Protein AF-A0A3M2B7L8-F1 (afdb_monomer_lite)

Sequence (308 aa):
HGIMATSLREIRLVDGTGTPRTLTPADDDFRHAGVALGLLGVITHVTFACEPRFGVELRTDVVSFDDYVRDPVMQESRTEFHASVWDPNARRVVRFAGERTALPRRPRRRELRFGYRTAISTFLSRRLRLDWAVANWNFRRTVSGDAADILSPVRVRPQTVQFRIVANGLFQLAAELAVDAARAPEVLERLDGFFRRRRRYLRNPIGLRMTRGDGFSLSPAHERDTLWLDVFFYNREPFMSEFRELIDELDAREHWGKTLVSAPHALRARYPAWDAFREARARFDPEGVFGNALSDRYGLTRPRVATG

pLDDT: mean 79.07, std 18.65, range [34.41, 98.5]

Radius of gyration: 21.04 Å; chains: 1; bounding box: 64×40×52 Å

Secondary structure (DSSP, 8-state):
---GGGGEEEEEEE-TTS-EEEE-TTSTTHHHHTT-TTTT-EEEEEEE--PPP-EEEEEEEEEEHHHHHHS-TTTS-SSSEEEEEEETTTTEEEEEEEEEESSPPPPPTTT-SS-HHHHHHHHHHHHH---TTGGGTT--EEEEEEHHHHH------HHHHHHHHHTTS--EEEEEEEEEGGGHHHHHHHHHHHHHHTTS--SSPEEEEEE--B--TT-TTBTS-EEEEEEEEETT-TTHHHHHHHHHHTT-EE-TTS---S-HHHHHHH-TTHHHHHHHHHHH-TT-TT--HHHHHHTSSPPPP---

Foldseek 3Di:
DADQLVQWAWWWFQFQVRDIDIDGPVDPCSLLPSPPVCLLGHTPDIDGDDDPWWKKKKWKDKDALVVCLVPVCQPVVPADDWKWWADLQVRMIIIIGMHTDHAWDAWDPVLQPPPPLLVVLLVCCLVVVPDSCVSVVPDGDIHMHTPCCVVPVPPDDPVRVVCVCPVPPFNKFKWKWKFAPVCVSVLSVLVSVLCVVVNDDQSGTKMWGWHAADCRQLDQRHPGTIIIIIGIDTPPDVCLVVVQVSSLVRLIAIDPVGDDSHQLVSNCVSGPCLVVSLVSSCVRNVPRNRDDPVCCRNVSDPPPPPPD

Structure (mmCIF, N/CA/C/O backbone):
data_AF-A0A3M2B7L8-F1
#
_entry.id   AF-A0A3M2B7L8-F1
#
loop_
_atom_site.group_PDB
_atom_site.id
_atom_site.type_symbol
_atom_site.label_atom_id
_atom_site.label_alt_id
_atom_site.label_comp_id
_atom_site.label_asym_id
_atom_site.label_entity_id
_atom_site.label_seq_id
_atom_site.pdbx_PDB_ins_code
_atom_site.Cartn_x
_atom_site.Cartn_y
_atom_site.Cartn_z
_atom_site.occupancy
_atom_site.B_iso_or_equiv
_atom_site.auth_seq_id
_atom_site.auth_comp_id
_atom_site.auth_asym_id
_atom_site.auth_atom_id
_atom_site.pdbx_PDB_model_num
ATOM 1 N N . HIS A 1 1 ? 9.292 -7.077 3.899 1.00 87.50 1 HIS A N 1
ATOM 2 C CA . HIS A 1 1 ? 8.609 -6.495 5.083 1.00 87.50 1 HIS A CA 1
ATOM 3 C C . HIS A 1 1 ? 7.131 -6.284 4.789 1.00 87.50 1 HIS A C 1
ATOM 5 O O . HIS A 1 1 ? 6.795 -6.221 3.614 1.00 87.50 1 HIS A O 1
ATOM 11 N N . GLY A 1 2 ? 6.266 -6.206 5.804 1.00 92.00 2 GLY A N 1
ATOM 12 C CA . GLY A 1 2 ? 4.858 -5.819 5.630 1.00 92.00 2 GLY A CA 1
ATOM 13 C C . GLY A 1 2 ? 4.675 -4.302 5.495 1.00 92.00 2 GLY A C 1
ATOM 14 O O . GLY A 1 2 ? 5.651 -3.546 5.521 1.00 92.00 2 GLY A O 1
ATOM 15 N N . ILE A 1 3 ? 3.427 -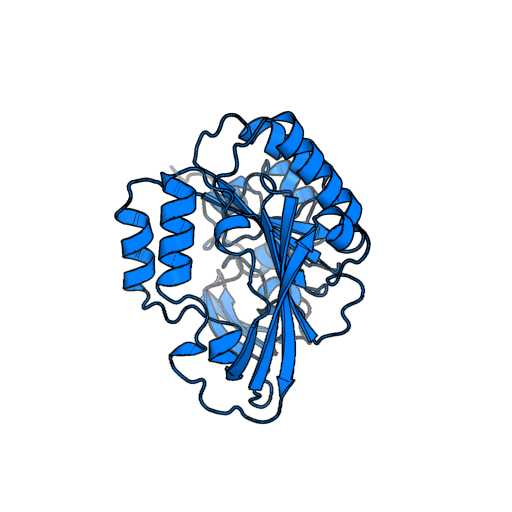3.855 5.349 1.00 94.50 3 ILE A N 1
ATOM 16 C CA . ILE A 1 3 ? 3.067 -2.428 5.410 1.00 94.50 3 ILE A CA 1
ATOM 17 C C . ILE A 1 3 ? 3.249 -1.869 6.831 1.00 94.50 3 ILE A C 1
ATOM 19 O O . ILE A 1 3 ? 3.321 -2.619 7.797 1.00 94.50 3 ILE A O 1
ATOM 23 N N . MET A 1 4 ? 3.252 -0.544 7.009 1.00 92.94 4 MET A N 1
ATOM 24 C CA . MET A 1 4 ? 3.426 0.070 8.340 1.00 92.94 4 MET A CA 1
ATOM 25 C C . MET A 1 4 ? 2.424 -0.451 9.390 1.00 92.94 4 MET A C 1
ATOM 27 O O . MET A 1 4 ? 2.792 -0.636 10.550 1.00 92.94 4 MET A O 1
ATOM 31 N N . ALA A 1 5 ? 1.185 -0.746 8.980 1.00 95.94 5 ALA A N 1
ATOM 32 C CA . ALA A 1 5 ? 0.162 -1.291 9.868 1.00 95.94 5 ALA A CA 1
ATOM 33 C C . ALA A 1 5 ? 0.560 -2.645 10.486 1.00 95.94 5 ALA A C 1
ATOM 35 O O . ALA A 1 5 ? 0.138 -2.939 11.598 1.00 95.94 5 ALA A O 1
ATOM 36 N N . THR A 1 6 ? 1.428 -3.445 9.847 1.00 96.69 6 THR A N 1
ATOM 37 C CA . THR A 1 6 ? 1.879 -4.733 10.416 1.00 96.69 6 THR A CA 1
ATOM 38 C C . THR A 1 6 ? 2.730 -4.575 11.672 1.00 96.69 6 THR A C 1
ATOM 40 O O . THR A 1 6 ? 2.918 -5.538 12.409 1.00 96.69 6 THR A O 1
ATOM 43 N N . SER A 1 7 ? 3.236 -3.368 11.936 1.00 96.25 7 SER A N 1
ATOM 44 C CA . SER A 1 7 ? 3.958 -3.055 13.169 1.00 96.25 7 SER A CA 1
ATOM 45 C C . SER A 1 7 ? 3.039 -2.558 14.289 1.00 96.25 7 SER A C 1
ATOM 47 O O . SER A 1 7 ? 3.536 -2.305 15.384 1.00 96.25 7 SER A O 1
ATOM 49 N N . LEU A 1 8 ? 1.730 -2.396 14.058 1.00 97.31 8 LEU A N 1
ATOM 50 C CA . LEU A 1 8 ? 0.788 -1.982 15.099 1.00 97.31 8 LEU A CA 1
ATOM 51 C C . LEU A 1 8 ? 0.702 -3.037 16.209 1.00 97.31 8 LEU A C 1
ATOM 53 O O . LEU A 1 8 ? 0.596 -4.235 15.956 1.00 97.31 8 LEU A O 1
ATOM 57 N N . ARG A 1 9 ? 0.730 -2.566 17.454 1.00 97.88 9 ARG A N 1
ATOM 58 C CA . ARG A 1 9 ? 0.555 -3.370 18.673 1.00 97.88 9 ARG A CA 1
ATOM 59 C C . ARG A 1 9 ? -0.684 -2.978 19.457 1.00 97.88 9 ARG A C 1
ATOM 61 O O . ARG A 1 9 ? -1.240 -3.810 20.157 1.00 97.88 9 ARG A O 1
ATOM 68 N N . GLU A 1 10 ? -1.106 -1.730 19.323 1.00 98.44 10 GLU A N 1
ATOM 69 C CA . GLU A 1 10 ? -2.321 -1.213 19.934 1.00 98.44 10 GLU A CA 1
ATOM 70 C C . GLU A 1 10 ? -2.816 -0.022 19.113 1.00 98.44 10 GLU A C 1
ATOM 72 O O . GLU A 1 10 ? -2.013 0.776 18.616 1.00 98.44 10 GLU A O 1
ATOM 77 N N . ILE A 1 11 ? -4.132 0.109 18.991 1.00 98.44 11 ILE A N 1
ATOM 78 C CA . ILE A 1 11 ? -4.798 1.280 18.427 1.00 98.44 11 ILE A CA 1
ATOM 79 C C . ILE A 1 11 ? -5.921 1.712 19.369 1.00 98.44 11 ILE A C 1
ATOM 81 O O . ILE A 1 11 ? -6.768 0.906 19.754 1.00 98.44 11 ILE A O 1
A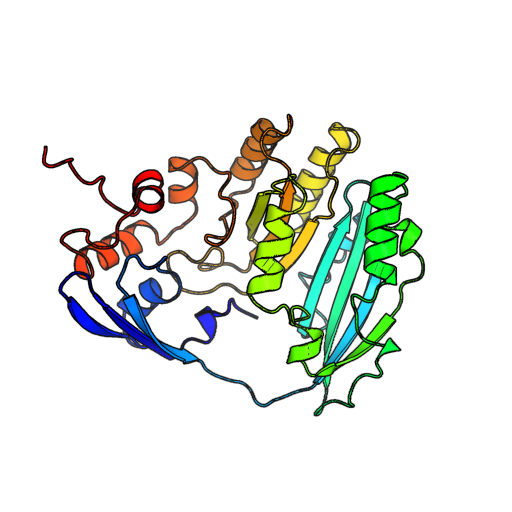TOM 85 N N . ARG A 1 12 ? -5.916 2.991 19.754 1.00 98.50 12 ARG A N 1
ATOM 86 C CA . ARG A 1 12 ? -6.993 3.611 20.531 1.00 98.50 12 ARG A CA 1
ATOM 87 C C . ARG A 1 12 ? -7.733 4.604 19.664 1.00 98.50 12 ARG A C 1
ATOM 89 O O . ARG A 1 12 ? -7.109 5.468 19.043 1.00 98.50 12 ARG A O 1
ATOM 96 N N . LEU A 1 13 ? -9.052 4.516 19.657 1.00 98.38 13 LEU A N 1
ATOM 97 C CA . LEU A 1 13 ? -9.916 5.389 18.874 1.00 98.38 13 LEU A CA 1
ATOM 98 C C . LEU A 1 13 ? -11.151 5.803 19.670 1.00 98.38 13 LEU A C 1
ATOM 100 O O . LEU A 1 13 ? -11.493 5.166 20.659 1.00 98.38 13 LEU A O 1
ATOM 104 N N . VAL A 1 14 ? -11.808 6.874 19.241 1.00 98.50 14 VAL A N 1
ATOM 105 C CA . VAL A 1 14 ? -13.164 7.227 19.676 1.00 98.50 14 VAL A CA 1
ATOM 106 C C . VAL A 1 14 ? -14.112 6.844 18.548 1.00 98.50 14 VAL A C 1
ATOM 108 O O . VAL A 1 14 ? -13.943 7.332 17.428 1.00 98.50 14 VAL A O 1
ATOM 111 N N . ASP A 1 15 ? -15.041 5.931 18.830 1.00 98.12 15 ASP A N 1
ATOM 112 C CA . ASP A 1 15 ? -15.980 5.391 17.844 1.00 98.12 15 ASP A CA 1
ATOM 113 C C . ASP A 1 15 ? -17.139 6.365 17.538 1.00 98.12 15 ASP A C 1
ATOM 115 O O . ASP A 1 15 ? -17.186 7.486 18.052 1.00 98.12 15 ASP A O 1
ATOM 119 N N . GLY A 1 16 ? -18.063 5.974 16.654 1.00 96.81 16 GLY A N 1
ATOM 120 C CA . GLY A 1 16 ? -19.154 6.839 16.181 1.00 96.81 16 GLY A CA 1
ATOM 121 C C . GLY A 1 16 ? -20.177 7.174 17.262 1.00 96.81 16 GLY A C 1
ATOM 122 O O . GLY A 1 16 ? -20.942 8.117 17.107 1.00 96.81 16 GLY A O 1
ATOM 123 N N . THR A 1 17 ? -20.155 6.446 18.380 1.00 97.12 17 THR A N 1
ATOM 124 C CA . THR A 1 17 ? -20.994 6.713 19.555 1.00 97.12 17 THR A CA 1
ATOM 125 C C . THR A 1 17 ? -20.320 7.659 20.553 1.00 97.12 17 THR A C 1
ATOM 127 O O . THR A 1 17 ? -20.892 7.977 21.592 1.00 97.12 17 THR A O 1
ATOM 130 N N . GLY A 1 18 ? -19.088 8.101 20.268 1.00 97.25 18 GLY A N 1
ATOM 131 C CA . GLY A 1 18 ? -18.255 8.849 21.208 1.00 97.25 18 GLY A CA 1
ATOM 132 C C . GLY A 1 18 ? -17.556 7.967 22.248 1.00 97.25 18 GLY A C 1
ATOM 133 O O . GLY A 1 18 ? -16.956 8.495 23.185 1.00 97.25 18 GLY A O 1
ATOM 134 N N . THR A 1 19 ? -17.594 6.638 22.097 1.00 98.00 19 THR A N 1
ATOM 135 C CA . THR A 1 19 ? -17.022 5.700 23.069 1.00 98.00 19 THR A CA 1
ATOM 136 C C . THR A 1 19 ? -15.543 5.440 22.763 1.00 98.00 19 THR A C 1
ATOM 138 O O . THR A 1 19 ? -15.204 5.057 21.639 1.00 98.00 19 THR A O 1
ATOM 141 N N . PRO A 1 20 ? -14.629 5.599 23.740 1.00 98.19 20 PRO A N 1
ATOM 142 C CA . PRO A 1 20 ? -13.243 5.178 23.585 1.00 98.19 20 PRO A CA 1
ATOM 143 C C . PRO A 1 20 ? -13.131 3.656 23.424 1.00 98.19 20 PRO A C 1
ATOM 145 O O . PRO A 1 20 ? -13.683 2.890 24.213 1.00 98.19 20 PRO A O 1
ATOM 148 N N . ARG A 1 21 ? -12.368 3.212 22.427 1.00 98.06 21 ARG A N 1
ATOM 149 C CA . ARG A 1 21 ? -12.042 1.808 22.156 1.00 98.06 21 ARG A CA 1
ATOM 150 C C . ARG A 1 21 ? -10.534 1.631 22.158 1.00 98.06 21 ARG A C 1
ATOM 152 O O . ARG A 1 21 ? -9.818 2.458 21.595 1.00 98.06 21 ARG A O 1
ATOM 159 N N . THR A 1 22 ? -10.074 0.526 22.726 1.00 98.44 22 THR A N 1
ATOM 160 C CA . THR A 1 22 ? -8.686 0.066 22.638 1.00 98.44 22 THR A CA 1
ATOM 161 C C . THR A 1 22 ? -8.708 -1.300 21.982 1.00 98.44 22 THR A C 1
ATOM 163 O O . THR A 1 22 ? -9.438 -2.171 22.442 1.00 98.44 22 THR A O 1
ATOM 166 N N . LEU A 1 23 ? -7.938 -1.468 20.910 1.00 98.44 23 LEU A N 1
ATOM 167 C CA . LEU A 1 23 ? -7.815 -2.729 20.188 1.00 98.44 23 LEU A CA 1
ATOM 168 C C . LEU A 1 23 ? -6.348 -3.145 20.128 1.00 98.44 23 LEU A C 1
ATOM 170 O O . LEU A 1 23 ? -5.458 -2.326 19.874 1.00 98.44 23 LEU A O 1
ATOM 174 N N . THR A 1 24 ? -6.120 -4.436 20.295 1.00 98.31 24 THR A N 1
ATOM 175 C CA . THR A 1 24 ? -4.831 -5.125 20.262 1.00 98.31 24 THR A CA 1
ATOM 176 C C . THR A 1 24 ? -4.917 -6.325 19.313 1.00 98.31 24 THR A C 1
ATOM 178 O O . THR A 1 24 ? -6.019 -6.763 19.002 1.00 98.31 24 THR A O 1
ATOM 181 N N . PRO A 1 25 ? -3.799 -6.927 18.870 1.00 97.25 25 PRO A N 1
ATOM 182 C CA . PRO A 1 25 ? -3.831 -8.121 18.021 1.00 97.25 25 PRO A CA 1
ATOM 183 C C . PRO A 1 25 ? -4.623 -9.324 18.566 1.00 97.25 25 PRO A C 1
ATOM 185 O O . PRO A 1 25 ? -4.857 -10.257 17.807 1.00 97.25 25 PRO A O 1
ATOM 188 N N . ALA A 1 26 ? -4.992 -9.332 19.853 1.00 96.88 26 ALA A N 1
ATOM 189 C CA . ALA A 1 26 ? -5.841 -10.363 20.449 1.00 96.88 26 ALA A CA 1
ATOM 190 C C . ALA A 1 26 ? -7.345 -10.143 20.194 1.00 96.88 26 ALA A C 1
ATOM 192 O O . ALA A 1 26 ? -8.129 -11.064 20.402 1.00 96.88 26 ALA A O 1
ATOM 193 N N . ASP A 1 27 ? -7.745 -8.946 19.760 1.00 97.25 27 ASP A N 1
ATOM 194 C CA . ASP A 1 27 ? -9.136 -8.583 19.502 1.00 97.25 27 ASP A CA 1
ATOM 195 C C . ASP A 1 27 ? -9.505 -8.851 18.036 1.00 97.25 27 ASP A C 1
ATOM 197 O O . ASP A 1 27 ? -8.818 -8.386 17.121 1.00 97.25 27 ASP A O 1
ATOM 201 N N . ASP A 1 28 ? -10.640 -9.511 17.791 1.00 94.44 28 ASP A N 1
ATOM 202 C CA . ASP A 1 28 ? -11.119 -9.815 16.431 1.00 94.44 28 ASP A CA 1
ATOM 203 C C . ASP A 1 28 ? -11.265 -8.555 15.561 1.00 94.44 28 ASP A C 1
ATOM 205 O O . ASP A 1 28 ? -10.980 -8.569 14.360 1.00 94.44 28 ASP A O 1
ATOM 209 N N . ASP A 1 29 ? -11.663 -7.436 16.173 1.00 96.88 29 ASP A N 1
ATOM 210 C CA . ASP A 1 29 ? -11.866 -6.162 15.484 1.00 96.88 29 ASP A CA 1
ATOM 211 C C . ASP A 1 29 ? -10.558 -5.426 15.134 1.00 96.88 29 ASP A C 1
ATOM 213 O O . ASP A 1 29 ? -10.557 -4.512 14.301 1.00 96.88 29 ASP A O 1
ATOM 217 N N . PHE A 1 30 ? -9.412 -5.833 15.689 1.00 98.00 30 PHE A N 1
ATOM 218 C CA . PHE A 1 30 ? -8.121 -5.182 15.433 1.00 98.00 30 PHE A CA 1
ATOM 219 C C . PHE A 1 30 ? -7.721 -5.212 13.956 1.00 98.00 30 PHE A C 1
ATOM 221 O O . PHE A 1 30 ? -7.207 -4.227 13.412 1.00 98.00 30 PHE A O 1
ATOM 228 N N . ARG A 1 31 ? -8.026 -6.317 13.268 1.00 97.50 31 ARG A N 1
ATOM 229 C CA . ARG A 1 31 ? -7.756 -6.479 11.832 1.00 97.50 31 ARG A CA 1
ATOM 230 C C . ARG A 1 31 ? -8.532 -5.486 10.958 1.00 97.50 31 ARG A C 1
ATOM 232 O O . ARG A 1 31 ? -8.131 -5.210 9.829 1.00 97.50 31 ARG A O 1
ATOM 239 N N . HIS A 1 32 ? -9.625 -4.919 11.464 1.00 98.00 32 HIS A N 1
ATOM 240 C CA . HIS A 1 32 ? -10.396 -3.896 10.760 1.00 98.00 32 HIS A CA 1
ATOM 241 C C . HIS A 1 32 ? -9.811 -2.493 10.984 1.00 98.00 32 HIS A C 1
ATOM 243 O O . HIS A 1 32 ? -9.947 -1.624 10.126 1.00 98.00 32 HIS A O 1
ATOM 249 N N . ALA A 1 33 ? -9.108 -2.274 12.097 1.00 96.94 33 ALA A N 1
ATOM 250 C CA . ALA A 1 33 ? -8.643 -0.955 12.513 1.00 96.94 33 ALA A CA 1
ATOM 251 C C . ALA A 1 33 ? -7.331 -0.501 11.851 1.00 96.94 33 ALA A C 1
ATOM 253 O O . ALA A 1 33 ? -7.153 0.692 11.604 1.00 96.94 33 ALA A O 1
ATOM 254 N N . GLY A 1 34 ? -6.422 -1.426 11.518 1.00 94.88 34 GLY A N 1
ATOM 255 C CA . GLY A 1 34 ? -5.107 -1.064 10.964 1.00 94.88 34 GLY A CA 1
ATOM 256 C C . GLY A 1 34 ? -5.150 -0.400 9.582 1.00 94.88 34 GLY A C 1
ATOM 257 O O . GLY A 1 34 ? -4.276 0.406 9.264 1.00 94.88 34 GLY A O 1
ATOM 258 N N . VAL A 1 35 ? -6.186 -0.679 8.782 1.00 96.69 35 VAL A N 1
ATOM 259 C CA . VAL A 1 35 ? -6.472 0.010 7.512 1.00 96.69 35 VAL A CA 1
ATOM 260 C C . VAL A 1 35 ? -7.967 0.332 7.455 1.00 96.69 35 VAL A C 1
ATOM 262 O O . VAL A 1 35 ? -8.739 -0.343 6.786 1.00 96.69 35 VAL A O 1
ATOM 265 N N . ALA A 1 36 ? -8.381 1.354 8.206 1.00 96.06 36 ALA A N 1
ATOM 266 C CA . ALA A 1 36 ? -9.797 1.687 8.402 1.00 96.06 36 ALA A CA 1
ATOM 267 C C . ALA A 1 36 ? -10.297 2.914 7.626 1.00 96.06 36 ALA A C 1
ATOM 269 O O . ALA A 1 36 ? -11.494 3.192 7.621 1.00 96.06 36 ALA A O 1
ATOM 270 N N . LEU A 1 37 ? -9.395 3.701 7.028 1.00 95.19 37 LEU A N 1
ATOM 271 C CA . LEU A 1 37 ? -9.724 4.965 6.340 1.00 95.19 37 LEU A CA 1
ATOM 272 C C . LEU A 1 37 ? -10.442 5.999 7.229 1.00 95.19 37 LEU A C 1
ATOM 274 O O . LEU A 1 37 ? -11.128 6.883 6.725 1.00 95.19 37 LEU A O 1
ATOM 278 N N . GLY A 1 38 ? -10.296 5.877 8.553 1.00 95.25 38 GLY A N 1
ATOM 279 C CA . GLY A 1 38 ? -11.003 6.701 9.538 1.00 95.25 38 GLY A CA 1
ATOM 280 C C . GLY A 1 38 ? -12.468 6.312 9.766 1.00 95.25 38 GLY A C 1
ATOM 281 O O . GLY A 1 38 ? -13.148 6.975 10.537 1.00 95.25 38 GLY A O 1
ATOM 282 N N . LEU A 1 39 ? -12.963 5.237 9.142 1.00 97.00 39 LEU A N 1
ATOM 283 C CA . LEU A 1 39 ? -14.385 4.871 9.181 1.00 97.00 39 LEU A CA 1
ATOM 284 C C . LEU A 1 39 ? -14.829 4.175 10.475 1.00 97.00 39 LEU A C 1
ATOM 286 O O . LEU A 1 39 ? -16.028 4.016 10.683 1.00 97.00 39 LEU A O 1
ATOM 290 N N . LEU A 1 40 ? -13.891 3.742 11.322 1.00 97.50 40 LEU A N 1
ATOM 291 C CA . LEU A 1 40 ? -14.202 3.156 12.633 1.00 97.50 40 LEU A CA 1
ATOM 292 C C . LEU A 1 40 ? -14.177 4.185 13.768 1.00 97.50 40 LEU A C 1
ATOM 294 O O . LEU A 1 40 ? -14.609 3.876 14.873 1.00 97.50 40 LEU A O 1
ATOM 298 N N . GLY A 1 41 ? -13.627 5.378 13.531 1.00 97.12 41 GLY A N 1
ATOM 299 C CA . GLY A 1 41 ? -13.396 6.345 14.593 1.00 97.12 41 GLY A CA 1
ATOM 300 C C . GLY A 1 41 ? -12.199 7.254 14.383 1.00 97.12 41 GLY A C 1
ATOM 301 O O . GLY A 1 41 ? -11.380 7.072 13.477 1.00 97.12 41 GLY A O 1
ATOM 302 N N . VAL A 1 42 ? -12.070 8.215 15.294 1.00 97.88 42 VAL A N 1
ATOM 303 C CA . VAL A 1 42 ? -10.902 9.093 15.382 1.00 97.88 42 VAL A CA 1
ATOM 304 C C . VAL A 1 42 ? -9.827 8.397 16.204 1.00 97.88 42 VAL A C 1
ATOM 306 O O . VAL A 1 42 ? -10.002 8.176 17.400 1.00 97.88 42 VAL A O 1
ATOM 309 N N . ILE A 1 43 ? -8.701 8.066 15.572 1.00 98.06 43 ILE A N 1
ATOM 310 C CA . ILE A 1 43 ? -7.538 7.493 16.257 1.00 98.06 43 ILE A CA 1
ATOM 311 C C . ILE A 1 43 ? -6.938 8.554 17.182 1.00 98.06 43 ILE A C 1
ATOM 313 O O . ILE A 1 43 ? -6.566 9.636 16.732 1.00 98.06 43 ILE A O 1
ATOM 317 N N . THR A 1 44 ? -6.814 8.231 18.467 1.00 98.12 44 THR A N 1
ATOM 318 C CA . THR A 1 44 ? -6.205 9.112 19.475 1.00 98.12 44 THR A CA 1
ATOM 319 C C . THR A 1 44 ? -4.791 8.677 19.830 1.00 98.12 44 THR A C 1
ATOM 321 O O . THR A 1 44 ? -3.940 9.522 20.088 1.00 98.12 44 THR A O 1
ATOM 324 N N . HIS A 1 45 ? -4.527 7.367 19.826 1.00 98.19 45 HIS A N 1
ATOM 325 C CA . HIS A 1 45 ? -3.220 6.799 20.144 1.00 98.19 45 HIS A CA 1
ATOM 326 C C . HIS A 1 45 ? -2.948 5.571 19.278 1.00 98.19 45 HIS A C 1
ATOM 328 O O . HIS A 1 45 ? -3.853 4.802 18.954 1.00 98.19 45 HIS A O 1
ATOM 334 N N . VAL A 1 46 ? -1.679 5.366 18.943 1.00 97.62 46 VAL A N 1
ATOM 335 C CA . VAL A 1 46 ? -1.188 4.176 18.245 1.00 97.62 46 VAL A CA 1
ATOM 336 C C . VAL A 1 46 ? 0.148 3.773 18.840 1.00 97.62 46 VAL A C 1
ATOM 338 O O . VAL A 1 46 ? 1.029 4.613 19.027 1.00 97.62 46 VAL A O 1
ATOM 341 N N . THR A 1 47 ? 0.299 2.480 19.093 1.00 98.25 47 THR A N 1
ATOM 342 C CA . THR A 1 47 ? 1.546 1.887 19.573 1.00 98.25 47 THR A CA 1
ATOM 343 C C . THR A 1 47 ? 2.120 1.019 18.468 1.00 98.25 47 THR A C 1
ATOM 345 O O . THR A 1 47 ? 1.468 0.083 18.004 1.00 98.25 47 THR A O 1
ATOM 348 N N . PHE A 1 48 ? 3.353 1.309 18.058 1.00 97.25 48 PHE A N 1
ATOM 349 C CA . PHE A 1 48 ? 4.088 0.516 17.078 1.00 97.25 48 PHE A CA 1
ATOM 350 C C . PHE A 1 48 ? 5.187 -0.298 17.760 1.00 97.25 48 PHE A C 1
ATOM 352 O O . PHE A 1 48 ? 5.850 0.181 18.678 1.00 97.25 48 PHE A O 1
ATOM 359 N N . ALA A 1 49 ? 5.424 -1.513 17.272 1.00 96.44 49 ALA A N 1
ATOM 360 C CA . ALA A 1 49 ? 6.683 -2.197 17.508 1.00 96.44 49 ALA A CA 1
ATOM 361 C C . ALA A 1 49 ? 7.796 -1.479 16.743 1.00 96.44 49 ALA A C 1
ATOM 363 O O . ALA A 1 49 ? 7.721 -1.307 15.525 1.00 96.44 49 ALA A O 1
ATOM 364 N N . CYS A 1 50 ? 8.835 -1.105 17.478 1.00 92.50 50 CYS A N 1
ATOM 365 C CA . CYS A 1 50 ? 10.044 -0.506 16.939 1.00 92.50 50 CYS A CA 1
ATOM 366 C C . CYS A 1 50 ? 11.182 -1.523 16.993 1.00 92.50 50 CYS A C 1
ATOM 368 O O . CYS A 1 50 ? 11.325 -2.262 17.966 1.00 92.50 50 CYS A O 1
ATOM 370 N N . GLU A 1 51 ? 12.013 -1.531 15.960 1.00 89.62 51 GLU A N 1
ATOM 371 C CA . GLU A 1 51 ? 13.253 -2.301 15.955 1.00 89.62 51 GLU A CA 1
ATOM 372 C C . GLU A 1 51 ? 14.407 -1.483 16.561 1.00 89.62 51 GLU A C 1
ATOM 374 O O . GLU A 1 51 ? 14.361 -0.244 16.545 1.00 89.62 51 GLU A O 1
ATOM 379 N N . PRO A 1 52 ? 15.473 -2.140 17.060 1.00 90.38 52 PRO A N 1
ATOM 380 C CA . PRO A 1 52 ? 16.719 -1.456 17.378 1.00 90.38 52 PRO A CA 1
ATOM 381 C C . PRO A 1 52 ? 17.222 -0.658 16.175 1.00 90.38 52 PRO A C 1
ATOM 383 O O . PRO A 1 52 ? 17.121 -1.104 15.035 1.00 90.38 52 PRO A O 1
ATOM 386 N N . ARG A 1 53 ? 17.795 0.520 16.418 1.00 87.56 53 ARG A N 1
ATOM 387 C CA . ARG A 1 53 ? 18.338 1.370 15.351 1.00 87.56 53 ARG A CA 1
ATOM 388 C C . ARG A 1 53 ? 19.477 0.657 14.608 1.00 87.56 53 ARG A C 1
ATOM 390 O O . ARG A 1 53 ? 20.381 0.120 15.242 1.00 87.56 53 ARG A O 1
ATOM 397 N N . PHE A 1 54 ? 19.478 0.732 13.278 1.00 87.25 54 PHE A N 1
ATOM 398 C CA . PHE A 1 54 ? 20.498 0.130 12.411 1.00 87.25 54 PHE A CA 1
ATOM 399 C C . PHE A 1 54 ? 20.905 1.063 11.259 1.00 87.25 54 PHE A C 1
ATOM 401 O O . PHE A 1 54 ? 20.236 2.062 10.975 1.00 87.25 54 PHE A O 1
ATOM 408 N N . GLY A 1 55 ? 22.029 0.755 10.609 1.00 86.50 55 GLY A N 1
ATOM 409 C CA . GLY A 1 55 ? 22.435 1.391 9.357 1.00 86.50 55 GLY A CA 1
ATOM 410 C C . GLY A 1 55 ? 22.042 0.558 8.146 1.00 86.50 55 GLY A C 1
ATOM 411 O O . GLY A 1 55 ? 21.865 -0.652 8.250 1.00 86.50 55 GLY A O 1
ATOM 412 N N . VAL A 1 56 ? 21.956 1.189 6.981 1.00 85.56 56 VAL A N 1
ATOM 413 C CA . VAL A 1 56 ? 21.721 0.503 5.705 1.00 85.56 56 VAL A CA 1
ATOM 414 C C . VAL A 1 56 ? 22.863 0.818 4.751 1.00 85.56 56 VAL A C 1
ATOM 416 O O . VAL A 1 56 ? 23.237 1.979 4.598 1.00 85.56 56 VAL A O 1
ATOM 419 N N . GLU A 1 57 ? 23.404 -0.202 4.090 1.00 83.56 57 GLU A N 1
ATOM 420 C CA . GLU A 1 57 ? 24.208 -0.033 2.879 1.00 83.56 57 GLU A CA 1
ATOM 421 C C . GLU A 1 57 ? 23.314 -0.273 1.664 1.00 83.56 57 GLU A C 1
ATOM 423 O O . GLU A 1 57 ? 22.848 -1.384 1.447 1.00 83.56 57 GLU A O 1
ATOM 428 N N . LEU A 1 58 ? 23.081 0.768 0.866 1.00 81.38 58 LEU A N 1
ATOM 429 C CA . LEU A 1 58 ? 22.233 0.751 -0.319 1.00 81.38 58 LEU A CA 1
ATOM 430 C C . LEU A 1 58 ? 23.073 0.780 -1.597 1.00 81.38 58 LEU A C 1
ATOM 432 O O . LEU A 1 58 ? 23.739 1.772 -1.922 1.00 81.38 58 LEU A O 1
ATOM 436 N N . ARG A 1 59 ? 22.973 -0.292 -2.372 1.00 79.12 59 ARG A N 1
ATOM 437 C CA . ARG A 1 59 ? 23.568 -0.453 -3.696 1.00 79.12 59 ARG A CA 1
ATOM 438 C C . ARG A 1 59 ? 22.532 -0.131 -4.765 1.00 79.12 59 ARG A C 1
ATOM 440 O O . ARG A 1 59 ? 21.357 -0.457 -4.640 1.00 79.12 59 ARG A O 1
ATOM 447 N N . THR A 1 60 ? 22.961 0.562 -5.811 1.00 76.50 60 THR A N 1
ATOM 448 C CA . THR A 1 60 ? 22.144 0.807 -7.003 1.00 76.50 60 THR A CA 1
ATOM 449 C C . THR A 1 60 ? 22.903 0.458 -8.246 1.00 76.50 60 THR A C 1
ATOM 451 O O . THR A 1 60 ? 24.097 0.740 -8.328 1.00 76.50 60 THR A O 1
ATOM 454 N N . ASP A 1 61 ? 22.176 -0.117 -9.189 1.00 72.75 61 ASP A N 1
ATOM 455 C CA . ASP A 1 61 ? 22.592 -0.382 -10.550 1.00 72.75 61 ASP A CA 1
ATOM 456 C C . ASP A 1 61 ? 21.405 -0.207 -11.512 1.00 72.75 61 ASP A C 1
ATOM 458 O O . ASP A 1 61 ? 20.289 0.142 -11.110 1.00 72.75 61 ASP A O 1
ATOM 462 N N . VAL A 1 62 ? 21.676 -0.387 -12.802 1.00 79.25 62 VAL A N 1
ATOM 463 C CA . VAL A 1 62 ? 20.687 -0.308 -13.876 1.00 79.25 62 VAL A CA 1
ATOM 464 C C . VAL A 1 62 ? 20.769 -1.594 -14.685 1.00 79.25 62 VAL A C 1
ATOM 466 O O . VAL A 1 62 ? 21.862 -1.999 -15.080 1.00 79.25 62 VAL A O 1
ATOM 469 N N . VAL A 1 63 ? 19.620 -2.211 -14.945 1.00 82.56 63 VAL A N 1
ATOM 470 C CA . VAL A 1 63 ? 19.491 -3.434 -15.749 1.00 82.56 63 VAL A CA 1
ATOM 471 C C . VAL A 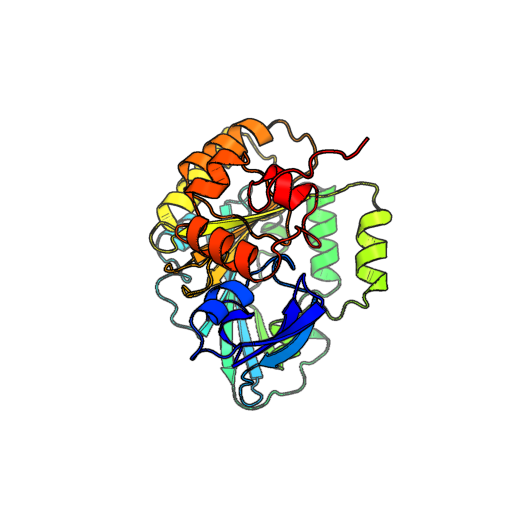1 63 ? 18.497 -3.234 -16.892 1.00 82.56 63 VAL A C 1
ATOM 473 O O . VAL A 1 63 ? 17.760 -2.239 -16.935 1.00 82.56 63 VAL A O 1
ATOM 476 N N . SER A 1 64 ? 18.491 -4.157 -17.855 1.00 86.75 64 SER A N 1
ATOM 477 C CA . SER A 1 64 ? 17.433 -4.196 -18.863 1.00 86.75 64 SER A CA 1
ATOM 478 C C . SER A 1 64 ? 16.108 -4.642 -18.235 1.00 86.75 64 SER A C 1
ATOM 480 O O . SER A 1 64 ? 16.096 -5.314 -17.206 1.00 86.75 64 SER A O 1
ATOM 482 N N . PHE A 1 65 ? 14.986 -4.250 -18.842 1.00 88.19 65 PHE A N 1
ATOM 483 C CA . PHE A 1 65 ? 13.673 -4.748 -18.429 1.00 88.19 65 PHE A CA 1
ATOM 484 C C . PHE A 1 65 ? 13.590 -6.280 -18.519 1.00 88.19 65 PHE A C 1
ATOM 486 O O . PHE A 1 65 ? 13.095 -6.909 -17.593 1.00 88.19 65 PHE A O 1
ATOM 493 N N . ASP A 1 66 ? 14.130 -6.876 -19.586 1.00 91.12 66 ASP A N 1
ATOM 494 C CA . ASP A 1 66 ? 14.060 -8.326 -19.796 1.00 91.12 66 ASP A CA 1
ATOM 495 C C . ASP A 1 66 ? 14.844 -9.089 -18.719 1.00 91.12 66 ASP A C 1
ATOM 497 O O . ASP A 1 66 ? 14.364 -10.093 -18.203 1.00 91.12 66 ASP A O 1
ATOM 501 N N . ASP A 1 67 ? 16.024 -8.592 -18.330 1.00 88.75 67 ASP A N 1
ATOM 502 C CA . ASP A 1 67 ? 16.800 -9.194 -17.238 1.00 88.75 67 ASP A CA 1
ATOM 503 C C . ASP A 1 67 ? 16.085 -9.026 -15.894 1.00 88.75 67 ASP A C 1
ATOM 505 O O . ASP A 1 67 ? 16.079 -9.945 -15.087 1.00 88.75 67 ASP A O 1
ATOM 509 N N . TYR A 1 68 ? 15.447 -7.873 -15.662 1.00 87.81 68 TYR A N 1
ATOM 510 C CA . TYR A 1 68 ? 14.699 -7.611 -14.431 1.00 87.81 68 TYR A CA 1
ATOM 511 C C . TYR A 1 68 ? 13.473 -8.518 -14.265 1.00 87.81 68 TYR A C 1
ATOM 513 O O . TYR A 1 68 ? 13.157 -8.915 -13.149 1.00 87.81 68 TYR A O 1
ATOM 521 N N . VAL A 1 69 ? 12.768 -8.824 -15.356 1.00 89.25 69 VAL A N 1
ATOM 522 C CA . VAL A 1 69 ? 11.598 -9.714 -15.331 1.00 89.25 69 VAL A CA 1
ATOM 523 C C . VAL A 1 69 ? 12.014 -11.181 -15.165 1.00 89.25 69 VAL A C 1
ATOM 525 O O . VAL A 1 69 ? 11.323 -11.920 -14.471 1.00 89.25 69 VAL A O 1
ATOM 528 N N . ARG A 1 70 ? 13.142 -11.598 -15.766 1.00 84.62 70 ARG A N 1
ATOM 529 C CA . ARG A 1 70 ? 13.669 -12.977 -15.671 1.00 84.62 70 ARG A CA 1
ATOM 530 C C . ARG A 1 70 ? 14.366 -13.292 -14.353 1.00 84.62 70 ARG A C 1
ATOM 532 O O . ARG A 1 70 ? 14.304 -14.427 -13.902 1.00 84.62 70 ARG A O 1
ATOM 539 N N . ASP A 1 71 ? 15.045 -12.309 -13.776 1.00 75.12 71 ASP A N 1
ATOM 540 C CA . ASP A 1 71 ? 15.654 -12.365 -12.448 1.00 75.12 71 ASP A CA 1
ATOM 541 C C . ASP A 1 71 ? 14.984 -11.278 -11.606 1.00 75.12 71 ASP A C 1
ATOM 543 O O . ASP A 1 71 ? 15.535 -10.174 -11.436 1.00 75.12 71 ASP A O 1
ATOM 547 N N . PRO A 1 72 ? 13.744 -11.531 -11.142 1.00 60.03 72 PRO A N 1
ATOM 548 C CA . PRO A 1 72 ? 13.083 -10.596 -10.275 1.00 60.03 72 PRO A CA 1
ATOM 549 C C . PRO A 1 72 ? 13.861 -10.608 -8.967 1.00 60.03 72 PRO A C 1
ATOM 551 O O . PRO A 1 72 ? 13.584 -11.374 -8.049 1.00 60.03 72 PRO A O 1
ATOM 554 N N . VAL A 1 73 ? 14.771 -9.643 -8.842 1.00 55.00 73 VAL A N 1
ATOM 555 C CA . VAL A 1 73 ? 15.382 -9.223 -7.572 1.00 55.00 73 VAL A CA 1
ATOM 556 C C . VAL A 1 73 ? 14.324 -9.081 -6.471 1.00 55.00 73 VAL A C 1
ATOM 558 O O . VAL A 1 73 ? 14.615 -9.232 -5.289 1.00 55.00 73 VAL A O 1
ATOM 561 N N . MET A 1 74 ? 13.086 -8.806 -6.883 1.00 55.97 74 MET A N 1
ATOM 562 C CA . MET A 1 74 ? 11.911 -8.690 -6.041 1.00 55.97 74 MET A CA 1
ATOM 563 C C . MET A 1 74 ? 11.318 -10.029 -5.552 1.00 55.97 74 MET A C 1
ATOM 565 O O . MET A 1 74 ? 10.762 -10.038 -4.462 1.00 55.97 74 MET A O 1
ATOM 569 N N . GLN A 1 75 ? 11.435 -11.144 -6.287 1.00 52.81 75 GLN A N 1
ATOM 570 C CA . GLN A 1 75 ? 10.884 -12.452 -5.882 1.00 52.81 75 GLN A CA 1
ATOM 571 C C . GLN A 1 75 ? 11.908 -13.349 -5.163 1.00 52.81 75 GLN A C 1
ATOM 573 O O . GLN A 1 75 ? 11.534 -14.075 -4.249 1.00 52.81 75 GLN A O 1
ATOM 578 N N . GLU A 1 76 ? 13.199 -13.265 -5.503 1.00 51.56 76 GLU A N 1
ATOM 579 C CA . GLU A 1 76 ? 14.259 -14.105 -4.909 1.00 51.56 76 GLU A CA 1
ATOM 580 C C . GLU A 1 76 ? 15.190 -13.323 -3.963 1.00 51.56 76 GLU A C 1
ATOM 582 O O . GLU A 1 76 ? 16.398 -13.559 -3.929 1.00 51.56 76 GLU A O 1
ATOM 587 N N . SER A 1 77 ? 14.659 -12.331 -3.237 1.00 55.16 77 SER A N 1
ATOM 588 C CA . SER A 1 77 ? 15.445 -11.261 -2.607 1.00 55.16 77 SER A CA 1
ATOM 589 C C . SER A 1 77 ? 16.646 -11.769 -1.787 1.00 55.16 77 SER A C 1
ATOM 591 O O . SER A 1 77 ? 16.530 -12.114 -0.611 1.00 55.16 77 SER A O 1
ATOM 593 N N . ARG A 1 78 ? 17.838 -11.732 -2.397 1.00 64.88 78 ARG A N 1
ATOM 594 C CA . ARG A 1 78 ? 19.134 -12.003 -1.747 1.00 64.88 78 ARG A CA 1
ATOM 595 C C . ARG A 1 78 ? 19.549 -10.913 -0.754 1.00 64.88 78 ARG A C 1
ATOM 597 O O . ARG A 1 78 ? 20.601 -11.050 -0.146 1.00 64.88 78 ARG A O 1
ATOM 604 N N . THR A 1 79 ? 18.765 -9.836 -0.650 1.00 78.50 79 THR A N 1
ATOM 605 C CA . THR A 1 79 ? 18.999 -8.710 0.266 1.00 78.50 79 THR A CA 1
ATOM 606 C C . THR A 1 79 ? 17.698 -8.268 0.931 1.00 78.50 79 THR A C 1
ATOM 608 O O . THR A 1 79 ? 16.620 -8.550 0.412 1.00 78.50 79 THR A O 1
ATOM 611 N N . GLU A 1 80 ? 17.768 -7.586 2.071 1.00 85.94 80 GLU A N 1
ATOM 612 C CA . GLU A 1 80 ? 16.576 -7.280 2.880 1.00 85.94 80 GLU A CA 1
ATOM 613 C C . GLU A 1 80 ? 15.696 -6.144 2.317 1.00 85.94 80 GLU A C 1
ATOM 615 O O . GLU A 1 80 ? 14.466 -6.254 2.283 1.00 85.94 80 GLU A O 1
ATOM 620 N N . PHE A 1 81 ? 16.307 -5.046 1.857 1.00 86.75 81 PHE A N 1
ATOM 621 C CA . PHE A 1 81 ? 15.586 -3.867 1.366 1.00 86.75 81 PHE A CA 1
ATOM 622 C C . PHE A 1 81 ? 15.658 -3.771 -0.152 1.00 86.75 81 PHE A C 1
ATOM 624 O O . PHE A 1 81 ? 16.748 -3.690 -0.711 1.00 86.75 81 PHE A O 1
ATOM 631 N N . HIS A 1 82 ? 14.504 -3.681 -0.816 1.00 85.38 82 HIS A N 1
ATOM 632 C CA . HIS A 1 82 ? 14.440 -3.533 -2.269 1.00 85.38 82 HIS A CA 1
ATOM 633 C C . HIS A 1 82 ? 13.451 -2.474 -2.716 1.00 85.38 82 HIS A C 1
ATOM 635 O O . HIS A 1 82 ? 12.327 -2.383 -2.224 1.00 85.38 82 HIS A O 1
ATOM 641 N N . ALA A 1 83 ? 13.863 -1.702 -3.711 1.00 85.69 83 ALA A N 1
ATOM 642 C CA . ALA A 1 83 ? 12.985 -0.865 -4.509 1.00 85.69 83 ALA A CA 1
ATOM 643 C C . ALA A 1 83 ? 13.500 -0.840 -5.947 1.00 85.69 83 ALA A C 1
ATOM 645 O O . ALA A 1 83 ? 14.672 -1.105 -6.225 1.00 85.69 83 ALA A O 1
ATOM 646 N N . SER A 1 84 ? 12.635 -0.533 -6.899 1.00 86.62 84 SER A N 1
ATOM 647 C CA . SER A 1 84 ? 13.041 -0.339 -8.284 1.00 86.62 84 SER A CA 1
ATOM 648 C C . SER A 1 84 ? 12.243 0.776 -8.928 1.00 86.62 84 SER A C 1
ATOM 650 O O . SER A 1 84 ? 11.154 1.130 -8.488 1.00 86.62 84 SER A O 1
ATOM 652 N N . VAL A 1 85 ? 12.826 1.375 -9.955 1.00 84.06 85 VAL A N 1
ATOM 653 C CA . VAL A 1 85 ? 12.194 2.416 -10.757 1.00 84.06 85 VAL A CA 1
ATOM 654 C C . VAL A 1 85 ? 12.366 2.013 -12.211 1.00 84.06 85 VAL A C 1
ATOM 656 O O . VAL A 1 85 ? 13.488 1.957 -12.716 1.00 84.06 85 VAL A O 1
ATOM 659 N N . TRP A 1 86 ? 11.260 1.691 -12.866 1.00 86.69 86 TRP A N 1
ATOM 660 C CA . TRP A 1 86 ? 11.228 1.249 -14.250 1.00 86.69 86 TRP A CA 1
ATOM 661 C C . TRP A 1 86 ? 10.864 2.408 -15.174 1.00 86.69 86 TRP A C 1
ATOM 663 O O . TRP A 1 86 ? 9.872 3.094 -14.956 1.00 86.69 86 TRP A O 1
ATOM 673 N N . ASP A 1 87 ? 11.660 2.622 -16.219 1.00 82.81 87 ASP A N 1
ATOM 674 C CA . ASP A 1 87 ? 11.323 3.508 -17.332 1.00 82.81 87 ASP A CA 1
ATOM 675 C C . ASP A 1 87 ? 10.816 2.670 -18.522 1.00 82.81 87 ASP A C 1
ATOM 677 O O . ASP A 1 87 ? 11.629 2.028 -19.206 1.00 82.81 87 ASP A O 1
ATOM 681 N N . PRO A 1 88 ? 9.498 2.678 -18.808 1.00 82.38 88 PRO A N 1
ATOM 682 C CA . PRO A 1 88 ? 8.929 1.931 -19.929 1.00 82.38 88 PRO A CA 1
ATOM 683 C C . PRO A 1 88 ? 9.407 2.428 -21.297 1.00 82.38 88 PRO A C 1
ATOM 685 O O . PRO A 1 88 ? 9.429 1.659 -22.255 1.00 82.38 88 PRO A O 1
ATOM 688 N N . ASN A 1 89 ? 9.822 3.697 -21.415 1.00 77.62 89 ASN A N 1
ATOM 689 C CA . ASN A 1 89 ? 10.269 4.259 -22.692 1.00 77.62 89 ASN A CA 1
ATOM 690 C C . ASN A 1 89 ? 11.668 3.763 -23.069 1.00 77.62 89 ASN A C 1
ATOM 692 O O . ASN A 1 89 ? 11.931 3.498 -24.243 1.00 77.62 89 ASN A O 1
ATOM 696 N N . ALA A 1 90 ? 12.547 3.640 -22.071 1.00 78.12 90 ALA A N 1
ATOM 697 C CA . ALA A 1 90 ? 13.918 3.166 -22.242 1.00 78.12 90 ALA A CA 1
ATOM 698 C C . ALA A 1 90 ? 14.059 1.643 -22.068 1.00 78.12 90 ALA A C 1
ATOM 700 O O . ALA A 1 90 ? 15.114 1.092 -22.382 1.00 78.12 90 ALA A O 1
ATOM 701 N N . ARG A 1 91 ? 13.030 0.961 -21.539 1.00 86.31 91 ARG A N 1
ATOM 702 C CA . ARG A 1 91 ? 13.085 -0.453 -21.117 1.00 86.31 91 ARG A CA 1
ATOM 703 C C . ARG A 1 91 ? 14.274 -0.739 -20.194 1.00 86.31 91 ARG A C 1
ATOM 705 O O . ARG A 1 91 ? 15.016 -1.715 -20.358 1.00 86.31 91 ARG A O 1
ATOM 712 N N . ARG A 1 92 ? 14.477 0.156 -19.229 1.00 84.06 92 ARG A N 1
ATOM 713 C CA . ARG A 1 92 ? 15.539 0.071 -18.221 1.00 84.06 92 ARG A CA 1
ATOM 714 C C . ARG A 1 92 ? 14.942 0.159 -16.830 1.00 84.06 92 ARG A C 1
ATOM 716 O O . ARG A 1 92 ? 13.999 0.918 -16.608 1.00 84.06 92 ARG A O 1
ATOM 723 N N . VAL A 1 93 ? 15.522 -0.589 -15.900 1.00 83.12 93 VAL A N 1
ATOM 724 C CA . VAL A 1 93 ? 15.109 -0.601 -14.497 1.00 83.12 93 VAL A CA 1
ATOM 725 C C . VAL A 1 93 ? 16.293 -0.200 -13.635 1.00 83.12 93 VAL A C 1
ATOM 727 O O . VAL A 1 93 ? 17.360 -0.806 -13.710 1.00 83.12 93 VAL A O 1
ATOM 730 N N . VAL A 1 94 ? 16.111 0.840 -12.825 1.00 82.12 94 VAL A N 1
ATOM 731 C CA . VAL A 1 94 ? 17.058 1.223 -11.777 1.00 82.12 94 VAL A CA 1
ATOM 732 C C . VAL A 1 94 ? 16.702 0.433 -10.530 1.00 82.12 94 VAL A C 1
ATOM 734 O O . VAL A 1 94 ? 15.578 0.557 -10.040 1.00 82.12 94 VAL A O 1
ATOM 737 N N . ARG A 1 95 ? 17.640 -0.353 -10.002 1.00 83.00 95 ARG A N 1
ATOM 738 C CA . ARG A 1 95 ? 17.422 -1.158 -8.797 1.00 83.00 95 ARG A CA 1
ATOM 739 C C . ARG A 1 95 ? 18.067 -0.508 -7.583 1.00 83.00 95 ARG A C 1
ATOM 741 O O . ARG A 1 95 ? 19.087 0.179 -7.663 1.00 83.00 95 ARG A O 1
ATOM 748 N N . PHE A 1 96 ? 17.455 -0.729 -6.437 1.00 82.56 96 PHE A N 1
ATOM 749 C CA . PHE A 1 96 ? 17.901 -0.269 -5.136 1.00 82.56 96 PHE A CA 1
ATOM 750 C C . PHE A 1 96 ? 17.883 -1.497 -4.233 1.00 82.56 96 PHE A C 1
ATOM 752 O O . PHE A 1 96 ? 16.800 -1.971 -3.919 1.00 82.56 96 PHE A O 1
ATOM 759 N N . ALA A 1 97 ? 19.055 -2.010 -3.863 1.00 84.25 97 ALA A N 1
ATOM 760 C CA . ALA A 1 97 ? 19.216 -3.191 -3.017 1.00 84.25 97 ALA A CA 1
ATOM 761 C C . ALA A 1 97 ? 19.999 -2.801 -1.762 1.00 84.25 97 ALA A C 1
ATOM 763 O O . ALA A 1 97 ? 21.110 -2.274 -1.865 1.00 84.25 97 ALA A O 1
ATOM 764 N N . GLY A 1 98 ? 19.396 -2.974 -0.593 1.00 84.31 98 GLY A N 1
ATOM 765 C CA . GLY A 1 98 ? 19.924 -2.532 0.687 1.00 84.31 98 GLY A CA 1
ATOM 766 C C . GLY A 1 98 ? 20.059 -3.670 1.687 1.00 84.31 98 GLY A C 1
ATOM 767 O O . GLY A 1 98 ? 19.192 -4.538 1.751 1.00 84.31 98 GLY A O 1
ATOM 768 N N . GLU A 1 99 ? 21.116 -3.613 2.492 1.00 87.38 99 GLU A N 1
ATOM 769 C CA . GLU A 1 99 ? 21.380 -4.556 3.582 1.00 87.38 99 GLU A CA 1
ATOM 770 C C . GLU A 1 99 ? 21.581 -3.833 4.906 1.00 87.38 99 GLU A C 1
ATOM 772 O O . GLU A 1 99 ? 22.112 -2.714 4.942 1.00 87.38 99 GLU A O 1
ATOM 777 N N . ARG A 1 100 ? 21.196 -4.492 6.005 1.00 89.56 100 ARG A N 1
ATOM 778 C CA . ARG A 1 100 ? 21.505 -3.999 7.348 1.00 89.56 100 ARG A CA 1
ATOM 779 C C . ARG A 1 100 ? 23.007 -3.971 7.583 1.00 89.56 100 ARG A C 1
ATOM 781 O O . ARG A 1 100 ? 23.763 -4.851 7.191 1.00 89.56 100 ARG A O 1
ATOM 788 N N . THR A 1 101 ? 23.419 -2.949 8.310 1.00 85.56 101 THR A N 1
ATOM 789 C CA . THR A 1 101 ? 24.773 -2.758 8.816 1.00 85.56 101 THR A CA 1
ATOM 790 C C . THR A 1 101 ? 24.691 -2.312 10.272 1.00 85.56 101 THR A C 1
ATOM 792 O O . THR A 1 101 ? 23.663 -1.794 10.727 1.00 85.56 101 THR A O 1
ATOM 795 N N . ALA A 1 102 ? 25.777 -2.506 11.022 1.00 80.31 102 ALA A N 1
ATOM 796 C CA . ALA A 1 102 ? 25.910 -1.902 12.344 1.00 80.31 102 ALA A CA 1
ATOM 797 C C . ALA A 1 102 ? 25.778 -0.366 12.255 1.00 80.31 102 ALA A C 1
ATOM 799 O O . ALA A 1 102 ? 25.975 0.211 11.183 1.00 80.31 102 ALA A O 1
ATOM 800 N N . LEU A 1 103 ? 25.405 0.275 13.373 1.00 64.06 103 LEU A N 1
ATOM 801 C CA . LEU A 1 103 ? 25.047 1.700 13.459 1.00 64.06 103 LEU A CA 1
ATOM 802 C C . LEU A 1 103 ? 25.924 2.600 12.563 1.00 64.06 103 LEU A C 1
ATOM 804 O O . LEU A 1 103 ? 27.149 2.459 12.539 1.00 64.06 103 LEU A O 1
ATOM 808 N N . PRO A 1 104 ? 25.334 3.541 11.817 1.00 61.44 104 PRO A N 1
ATOM 809 C CA . PRO A 1 104 ? 25.950 4.006 10.588 1.00 61.44 104 PRO A CA 1
ATOM 810 C C . PRO A 1 104 ? 27.025 5.068 10.813 1.00 61.44 104 PRO A C 1
ATOM 812 O O . PRO A 1 104 ? 26.889 5.965 11.650 1.00 61.44 104 PRO A O 1
ATOM 815 N N . ARG A 1 105 ? 28.043 5.057 9.940 1.00 58.53 105 ARG A N 1
ATOM 816 C CA . ARG A 1 105 ? 28.840 6.256 9.627 1.00 58.53 105 ARG A CA 1
ATOM 817 C C . ARG A 1 105 ? 27.890 7.363 9.166 1.00 58.53 105 ARG A C 1
ATOM 819 O O . ARG A 1 105 ? 27.017 7.121 8.339 1.00 58.53 105 ARG A O 1
ATOM 826 N N . ARG A 1 106 ? 28.093 8.599 9.641 1.00 57.31 106 ARG A N 1
ATOM 827 C CA . ARG A 1 106 ? 27.418 9.775 9.065 1.00 57.31 106 ARG A CA 1
ATOM 828 C C . ARG A 1 106 ? 27.734 9.829 7.558 1.00 57.31 106 ARG A C 1
ATOM 830 O O . ARG A 1 106 ? 28.920 9.953 7.232 1.00 57.31 106 ARG A O 1
ATOM 837 N N . PRO A 1 107 ? 26.736 9.759 6.658 1.00 54.53 107 PRO A N 1
ATOM 838 C CA . PRO A 1 107 ? 26.991 9.831 5.225 1.00 54.53 107 PRO A CA 1
ATOM 839 C C . PRO A 1 107 ? 27.623 11.185 4.889 1.00 54.53 107 PRO A C 1
ATOM 841 O O . PRO A 1 107 ? 27.189 12.237 5.379 1.00 54.53 107 PRO A O 1
ATOM 844 N N . ARG A 1 108 ? 28.673 11.198 4.062 1.00 54.31 108 ARG A N 1
ATOM 845 C CA . ARG A 1 108 ? 29.243 12.464 3.570 1.00 54.31 108 ARG A CA 1
ATOM 846 C C . ARG A 1 108 ? 28.182 13.152 2.702 1.00 54.31 108 ARG A C 1
ATOM 848 O O . ARG A 1 108 ? 27.471 12.491 1.958 1.00 54.31 108 ARG A O 1
ATOM 855 N N . ARG A 1 109 ? 28.097 14.492 2.696 1.00 53.38 109 ARG A N 1
ATOM 856 C CA . ARG A 1 109 ? 27.109 15.255 1.880 1.00 53.38 109 ARG A CA 1
ATOM 857 C C . ARG A 1 109 ? 27.060 14.856 0.391 1.00 53.38 109 ARG A C 1
ATOM 859 O O . ARG A 1 109 ? 26.047 15.076 -0.261 1.00 53.38 109 ARG A O 1
ATOM 866 N N . ARG A 1 110 ? 28.148 14.291 -0.147 1.00 51.06 110 ARG A N 1
ATOM 867 C CA . ARG A 1 110 ? 28.260 13.790 -1.529 1.00 51.06 110 ARG A CA 1
ATOM 868 C C . ARG A 1 110 ? 27.573 12.433 -1.767 1.00 51.06 110 ARG A C 1
ATOM 870 O O . ARG A 1 110 ? 27.333 12.093 -2.921 1.00 51.06 110 ARG A O 1
ATOM 877 N N . GLU A 1 111 ? 27.269 11.687 -0.709 1.00 48.84 111 GLU A N 1
ATOM 878 C CA . GLU A 1 111 ? 26.650 10.353 -0.728 1.00 48.84 111 GLU A CA 1
ATOM 879 C C . GLU A 1 111 ? 25.117 10.418 -0.610 1.00 48.84 111 GLU A C 1
ATOM 881 O O . GLU A 1 111 ? 24.434 9.447 -0.922 1.00 48.84 111 GLU A O 1
ATOM 886 N N . LEU A 1 112 ? 24.554 11.573 -0.230 1.00 51.59 112 LEU A N 1
ATOM 887 C CA . LEU A 1 112 ? 23.107 11.770 -0.142 1.00 51.59 112 LEU A CA 1
ATOM 888 C C . LEU A 1 112 ? 22.461 11.643 -1.533 1.00 51.59 112 LEU A C 1
ATOM 890 O O . LEU A 1 112 ? 22.686 12.449 -2.444 1.00 51.59 112 LEU A O 1
ATOM 894 N N . ARG A 1 113 ? 21.656 10.589 -1.691 1.00 52.91 113 ARG A N 1
ATOM 895 C CA . ARG A 1 113 ? 20.825 10.332 -2.871 1.00 52.91 113 ARG A CA 1
ATOM 896 C C . ARG A 1 113 ? 19.708 11.377 -2.939 1.00 52.91 113 ARG A C 1
ATOM 898 O O . ARG A 1 113 ? 19.171 11.771 -1.913 1.00 52.91 113 ARG A O 1
ATOM 905 N N . PHE A 1 114 ? 19.395 11.814 -4.161 1.00 47.34 114 PHE A N 1
ATOM 906 C CA . PHE A 1 114 ? 18.563 12.981 -4.518 1.00 47.34 114 PHE A CA 1
ATOM 907 C C . PHE A 1 114 ? 19.245 14.358 -4.429 1.00 47.34 114 PHE A C 1
ATOM 909 O O . PHE A 1 114 ? 18.613 15.376 -4.158 1.00 47.34 114 PHE A O 1
ATOM 916 N N . GLY A 1 115 ? 20.541 14.424 -4.742 1.00 45.47 115 GLY A N 1
ATOM 917 C CA . GLY A 1 115 ? 21.209 15.699 -5.013 1.00 45.47 115 GLY A CA 1
ATOM 918 C C . GLY A 1 115 ? 20.695 16.405 -6.281 1.00 45.47 115 GLY A C 1
ATOM 919 O O . GLY A 1 115 ? 20.048 15.811 -7.147 1.00 45.47 115 GLY A O 1
ATOM 920 N N . TYR A 1 116 ? 21.072 17.677 -6.431 1.00 40.25 116 TYR A N 1
ATOM 921 C CA . TYR A 1 116 ? 20.758 18.550 -7.573 1.00 40.25 116 TYR A CA 1
ATOM 922 C C . TYR A 1 116 ? 20.981 17.901 -8.952 1.00 40.25 116 TYR A C 1
ATOM 924 O O . TYR A 1 116 ? 20.257 18.211 -9.885 1.00 40.25 116 TYR A O 1
ATOM 932 N N . ARG A 1 117 ? 21.914 16.947 -9.098 1.00 44.94 117 ARG A N 1
ATOM 933 C CA . ARG A 1 117 ? 22.180 16.232 -10.365 1.00 44.94 117 ARG A CA 1
ATOM 934 C C . ARG A 1 117 ? 21.031 15.314 -10.798 1.00 44.94 117 ARG A C 1
ATOM 936 O O . ARG A 1 117 ? 20.793 15.176 -11.992 1.00 44.94 117 ARG A O 1
ATOM 943 N N . THR A 1 118 ? 20.295 14.717 -9.859 1.00 49.09 118 THR A N 1
ATOM 944 C CA . THR A 1 118 ? 19.095 13.912 -10.155 1.00 49.09 118 THR A CA 1
ATOM 945 C C . THR A 1 118 ? 17.921 14.817 -10.517 1.00 49.09 118 THR A C 1
ATOM 947 O O . THR A 1 118 ? 17.190 14.533 -11.459 1.00 49.09 118 THR A O 1
ATOM 950 N N . ALA A 1 119 ? 17.784 15.963 -9.842 1.00 46.81 119 ALA A N 1
ATOM 951 C CA . ALA A 1 119 ? 16.808 16.986 -10.213 1.00 46.81 119 ALA A CA 1
ATOM 952 C C . ALA A 1 119 ? 17.110 17.589 -11.597 1.00 46.81 119 ALA A C 1
ATOM 954 O O . ALA A 1 119 ? 16.199 17.737 -12.402 1.00 46.81 119 ALA A O 1
ATOM 955 N N . ILE A 1 120 ? 18.383 17.861 -11.906 1.00 46.81 120 ILE A N 1
ATOM 956 C CA . ILE A 1 120 ? 18.844 18.379 -13.202 1.00 46.81 120 ILE A CA 1
ATOM 957 C C . ILE A 1 120 ? 18.695 17.330 -14.303 1.00 46.81 120 ILE A C 1
ATOM 959 O O . ILE A 1 120 ? 18.181 17.663 -15.358 1.00 46.81 120 ILE A O 1
ATOM 963 N N . SER A 1 121 ? 19.072 16.068 -14.085 1.00 49.72 121 SER A N 1
ATOM 964 C CA . SER A 1 121 ? 18.843 15.003 -15.079 1.00 49.72 121 SER A CA 1
ATOM 965 C C . SER A 1 121 ? 17.355 14.736 -15.293 1.00 49.72 121 SER A C 1
ATOM 967 O O . SER A 1 121 ? 16.936 14.573 -16.432 1.00 49.72 121 SER A O 1
ATOM 969 N N . THR A 1 122 ? 16.531 14.783 -14.242 1.00 48.00 122 THR A N 1
ATOM 970 C CA . THR A 1 122 ? 15.062 14.710 -14.352 1.00 48.00 122 THR A CA 1
ATOM 971 C C . THR A 1 122 ? 14.501 15.923 -15.101 1.00 48.00 122 THR A C 1
ATOM 973 O O . THR A 1 122 ? 13.617 15.783 -15.934 1.00 48.00 122 THR A O 1
ATOM 976 N N . PHE A 1 123 ? 15.030 17.123 -14.869 1.00 47.44 123 PHE A N 1
ATOM 977 C CA . PHE A 1 123 ? 14.625 18.335 -15.583 1.00 47.44 123 PHE A CA 1
ATOM 978 C C . PHE A 1 123 ? 15.058 18.319 -17.058 1.00 47.44 123 PHE A C 1
ATOM 980 O O . PHE A 1 123 ? 14.256 18.621 -17.938 1.00 47.44 123 PHE A O 1
ATOM 987 N N . LEU A 1 124 ? 16.302 17.927 -17.345 1.00 49.91 124 LEU A N 1
ATOM 988 C CA . LEU A 1 124 ? 16.864 17.860 -18.694 1.00 49.91 124 LEU A CA 1
ATOM 989 C C . LEU A 1 124 ? 16.253 16.720 -19.510 1.00 49.91 124 LEU A C 1
ATOM 991 O O . LEU A 1 124 ? 15.933 16.942 -20.669 1.00 49.91 124 LEU A O 1
ATOM 995 N N . SER A 1 125 ? 16.004 15.546 -18.926 1.00 55.12 125 SER A N 1
ATOM 996 C CA . SER A 1 125 ? 15.252 14.471 -19.601 1.00 55.12 125 SER A CA 1
ATOM 997 C C . SER A 1 125 ? 13.821 14.906 -19.928 1.00 55.12 125 SER A C 1
ATOM 999 O O . SER A 1 125 ? 13.367 14.710 -21.054 1.00 55.12 125 SER A O 1
ATOM 1001 N N . ARG A 1 126 ? 13.139 15.608 -19.007 1.00 55.22 126 ARG A N 1
ATOM 1002 C CA . ARG A 1 126 ? 11.794 16.166 -19.248 1.00 55.22 126 ARG A CA 1
ATOM 1003 C C . ARG A 1 126 ? 11.775 17.244 -20.336 1.00 55.22 126 ARG A C 1
ATOM 1005 O O . ARG A 1 126 ? 10.817 17.298 -21.101 1.00 55.22 126 ARG A O 1
ATOM 1012 N N . ARG A 1 127 ? 12.802 18.101 -20.412 1.00 52.53 127 ARG A N 1
ATOM 1013 C CA . ARG A 1 127 ? 12.858 19.231 -21.361 1.00 52.53 127 ARG A CA 1
ATOM 1014 C C . ARG A 1 127 ? 13.430 18.854 -22.729 1.00 52.53 127 ARG A C 1
ATOM 1016 O O . ARG A 1 127 ? 12.957 19.368 -23.735 1.00 52.53 127 ARG A O 1
ATOM 1023 N N . LEU A 1 128 ? 14.427 17.974 -22.768 1.00 54.94 128 LEU A N 1
ATOM 1024 C CA . LEU A 1 128 ? 15.155 17.592 -23.983 1.00 54.94 128 LEU A CA 1
ATOM 1025 C C . LEU A 1 128 ? 14.689 16.254 -24.570 1.00 54.94 128 LEU A C 1
ATOM 1027 O O . LEU A 1 128 ? 15.226 15.830 -25.586 1.00 54.94 128 LEU A O 1
ATOM 1031 N N . ARG A 1 129 ? 13.708 15.583 -23.942 1.00 54.00 129 ARG A N 1
ATOM 1032 C CA . ARG A 1 129 ? 13.228 14.242 -24.331 1.00 54.00 129 ARG A CA 1
ATOM 1033 C C . ARG A 1 129 ? 14.357 13.205 -24.441 1.00 54.00 129 ARG A C 1
ATOM 1035 O O . ARG A 1 129 ? 14.246 12.246 -25.199 1.00 54.00 129 ARG A O 1
ATOM 1042 N N . LEU A 1 130 ? 15.444 13.415 -23.700 1.00 54.69 130 LEU A N 1
ATOM 1043 C CA . LEU A 1 130 ? 16.539 12.458 -23.581 1.00 54.69 130 LEU A CA 1
ATOM 1044 C C . LEU A 1 130 ? 16.086 11.317 -22.674 1.00 54.69 130 LEU A C 1
ATOM 1046 O O . LEU A 1 130 ? 15.480 11.579 -21.631 1.00 54.69 130 LEU A O 1
ATOM 1050 N N . ASP A 1 131 ? 16.403 10.081 -23.058 1.00 56.31 131 ASP A N 1
ATOM 1051 C CA . ASP A 1 131 ? 16.090 8.893 -22.266 1.00 56.31 131 ASP A CA 1
ATOM 1052 C C . ASP A 1 131 ? 16.576 9.101 -20.824 1.00 56.31 131 ASP A C 1
ATOM 1054 O O . ASP A 1 131 ? 17.760 9.351 -20.568 1.00 56.31 131 ASP A O 1
ATOM 1058 N N . T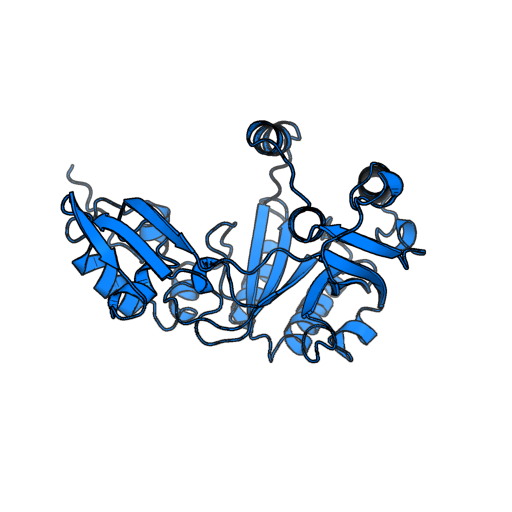RP A 1 132 ? 15.651 9.023 -19.864 1.00 52.88 132 TRP A N 1
ATOM 1059 C CA . TRP A 1 132 ? 15.929 9.265 -18.445 1.00 52.88 132 TRP A CA 1
ATOM 1060 C C . TRP A 1 132 ? 17.017 8.312 -17.920 1.00 52.88 132 TRP A C 1
ATOM 1062 O O . TRP A 1 132 ? 17.842 8.686 -17.081 1.00 52.88 132 TRP A O 1
ATOM 1072 N N . ALA A 1 133 ? 17.086 7.112 -18.504 1.00 52.69 133 ALA A N 1
ATOM 1073 C CA . ALA A 1 133 ? 18.145 6.136 -18.288 1.00 52.69 133 ALA A CA 1
ATOM 1074 C C . ALA A 1 133 ? 19.517 6.558 -18.857 1.00 52.69 133 ALA A C 1
ATOM 1076 O O . ALA A 1 133 ? 20.533 6.278 -18.227 1.00 52.69 133 ALA A O 1
ATOM 1077 N N . VAL A 1 134 ? 19.582 7.268 -19.991 1.00 51.31 134 VAL A N 1
ATOM 1078 C CA . VAL A 1 134 ? 20.850 7.723 -20.605 1.00 51.31 134 VAL A CA 1
ATOM 1079 C C . VAL A 1 134 ? 21.511 8.816 -19.760 1.00 51.31 134 VAL A C 1
ATOM 1081 O O . VAL A 1 134 ? 22.724 8.799 -19.564 1.00 51.31 134 VAL A O 1
ATOM 1084 N N . ALA A 1 135 ? 20.724 9.700 -19.137 1.00 52.16 135 ALA A N 1
ATOM 1085 C CA . ALA A 1 135 ? 21.245 10.676 -18.172 1.00 52.16 135 ALA A CA 1
ATOM 1086 C C . ALA A 1 135 ? 21.788 10.031 -16.872 1.00 52.16 135 ALA A C 1
ATOM 1088 O O . ALA A 1 135 ? 22.517 10.679 -16.118 1.00 52.16 135 ALA A O 1
ATOM 1089 N N . ASN A 1 136 ? 21.450 8.761 -16.617 1.00 52.28 136 ASN A N 1
ATOM 1090 C CA . ASN A 1 136 ? 21.818 7.995 -15.423 1.00 52.28 136 ASN A CA 1
ATOM 1091 C C . ASN A 1 136 ? 22.612 6.705 -15.746 1.00 52.28 136 ASN A C 1
ATOM 1093 O O . ASN A 1 136 ? 22.775 5.848 -14.879 1.00 52.28 136 ASN A O 1
ATOM 1097 N N . TRP A 1 137 ? 23.156 6.581 -16.963 1.00 45.66 137 TRP A N 1
ATOM 1098 C CA . TRP A 1 137 ? 23.735 5.346 -17.523 1.00 45.66 137 TRP A CA 1
ATOM 1099 C C . TRP A 1 137 ? 24.940 4.777 -16.739 1.00 45.66 137 TRP A C 1
ATOM 1101 O O . TRP A 1 137 ? 25.205 3.583 -16.795 1.00 45.66 137 TRP A O 1
ATOM 1111 N N . ASN A 1 138 ? 25.632 5.597 -15.936 1.00 45.50 138 ASN A N 1
ATOM 1112 C CA . ASN A 1 138 ? 26.831 5.206 -15.171 1.00 45.50 138 ASN A CA 1
ATOM 1113 C C . ASN A 1 138 ? 26.607 5.083 -13.646 1.00 45.50 138 ASN A C 1
ATOM 1115 O O . ASN A 1 138 ? 27.500 5.389 -12.854 1.00 45.50 138 ASN A O 1
ATOM 1119 N N . PHE A 1 139 ? 25.418 4.688 -13.185 1.00 55.56 139 PHE A N 1
ATOM 1120 C CA . PHE A 1 139 ? 25.095 4.646 -11.751 1.00 55.56 139 PHE A CA 1
ATOM 1121 C C . PHE A 1 139 ? 25.214 3.240 -11.142 1.00 55.56 139 PHE A C 1
ATOM 1123 O O . PHE A 1 139 ? 24.224 2.681 -10.685 1.00 55.56 139 PHE A O 1
ATOM 1130 N N . ARG A 1 140 ? 26.438 2.699 -11.034 1.00 55.44 140 ARG A N 1
ATOM 1131 C CA . ARG A 1 140 ? 26.741 1.798 -9.908 1.00 55.44 140 ARG A CA 1
ATOM 1132 C C . ARG A 1 140 ? 27.143 2.652 -8.716 1.00 55.44 140 ARG A C 1
ATOM 1134 O O . ARG A 1 140 ? 28.175 3.318 -8.755 1.00 55.44 140 ARG A O 1
ATOM 1141 N N . ARG A 1 141 ? 26.298 2.714 -7.686 1.00 64.81 141 ARG A N 1
ATOM 1142 C CA . ARG A 1 141 ? 26.571 3.518 -6.484 1.00 64.81 141 ARG A CA 1
ATOM 1143 C C . ARG A 1 141 ? 26.223 2.761 -5.222 1.00 64.81 141 ARG A C 1
ATOM 1145 O O . ARG A 1 141 ? 25.083 2.337 -5.054 1.00 64.81 141 ARG A O 1
ATOM 1152 N N . THR A 1 142 ? 27.175 2.719 -4.308 1.00 57.25 142 THR A N 1
ATOM 1153 C CA . THR A 1 142 ? 26.967 2.257 -2.939 1.00 57.25 142 THR A CA 1
ATOM 1154 C C . THR A 1 142 ? 26.925 3.472 -2.026 1.00 57.25 142 THR A C 1
ATOM 1156 O O . THR A 1 142 ? 27.766 4.364 -2.136 1.00 57.25 142 THR A O 1
ATOM 1159 N N . VAL A 1 143 ? 25.905 3.544 -1.179 1.00 64.62 143 VAL A N 1
ATOM 1160 C CA . VAL A 1 143 ? 25.724 4.599 -0.181 1.00 64.62 143 VAL A CA 1
ATOM 1161 C C . VAL A 1 143 ? 25.373 3.927 1.131 1.00 64.62 143 VAL A C 1
ATOM 1163 O O . VAL A 1 143 ? 24.436 3.139 1.155 1.00 64.62 143 VAL A O 1
ATOM 1166 N N . SER A 1 144 ? 26.075 4.270 2.204 1.00 60.84 144 SER A N 1
ATOM 1167 C CA . SER A 1 144 ? 25.826 3.704 3.531 1.00 60.84 144 SER A CA 1
ATOM 1168 C C . SER A 1 144 ? 25.536 4.818 4.529 1.00 60.84 144 SER A C 1
ATOM 1170 O O . SER A 1 144 ? 26.069 5.923 4.409 1.00 60.84 144 SER A O 1
ATOM 1172 N N . GLY A 1 145 ? 24.658 4.561 5.492 1.00 63.00 145 GLY A N 1
ATOM 1173 C CA . GLY A 1 145 ? 24.136 5.611 6.360 1.00 63.00 145 GLY A CA 1
ATOM 1174 C C . GLY A 1 145 ? 22.965 5.144 7.212 1.00 63.00 145 GLY A C 1
ATOM 1175 O O . GLY A 1 145 ? 22.648 3.958 7.262 1.00 63.00 145 GLY A O 1
ATOM 1176 N N . ASP A 1 146 ? 22.349 6.082 7.925 1.00 71.25 146 ASP A N 1
ATOM 1177 C CA . ASP A 1 146 ? 21.207 5.780 8.786 1.00 71.25 146 ASP A CA 1
ATOM 1178 C C . ASP A 1 146 ? 20.020 5.260 7.987 1.00 71.25 146 ASP A C 1
ATOM 1180 O O . ASP A 1 146 ? 19.683 5.827 6.947 1.00 71.25 146 ASP A O 1
ATOM 1184 N N . ALA A 1 147 ? 19.387 4.188 8.475 1.00 68.44 147 ALA A N 1
ATOM 1185 C CA . ALA A 1 147 ? 18.208 3.618 7.840 1.00 68.44 147 ALA A CA 1
ATOM 1186 C C . ALA A 1 147 ? 17.117 4.680 7.634 1.00 68.44 147 ALA A C 1
ATOM 1188 O O . ALA A 1 147 ? 16.525 4.742 6.557 1.00 68.44 147 ALA A O 1
ATOM 1189 N N . ALA A 1 148 ? 16.910 5.571 8.612 1.00 66.56 148 ALA A N 1
ATOM 1190 C CA . ALA A 1 148 ? 15.928 6.647 8.509 1.00 66.56 148 ALA A CA 1
ATOM 1191 C C . ALA A 1 148 ? 16.274 7.652 7.398 1.00 66.56 148 ALA A C 1
ATOM 1193 O O . ALA A 1 148 ? 15.379 8.153 6.724 1.00 66.56 148 ALA A O 1
ATOM 1194 N N . ASP A 1 149 ? 17.563 7.913 7.170 1.00 65.94 149 ASP A N 1
ATOM 1195 C CA . ASP A 1 149 ? 18.027 8.841 6.134 1.00 65.94 149 ASP A CA 1
ATOM 1196 C C . ASP A 1 149 ? 18.024 8.212 4.734 1.00 65.94 149 ASP A C 1
ATOM 1198 O O . ASP A 1 149 ? 17.811 8.906 3.737 1.00 65.94 149 ASP A O 1
ATOM 1202 N N . ILE A 1 150 ? 18.278 6.905 4.647 1.00 63.69 150 ILE A N 1
ATOM 1203 C CA . ILE A 1 150 ? 18.403 6.179 3.379 1.00 63.69 150 ILE A CA 1
ATOM 1204 C C . ILE A 1 150 ? 17.049 5.702 2.861 1.00 63.69 150 ILE A C 1
ATOM 1206 O O . ILE A 1 150 ? 16.761 5.870 1.675 1.00 63.69 150 ILE A O 1
ATOM 1210 N N . LEU A 1 151 ? 16.228 5.103 3.727 1.00 66.31 151 LEU A N 1
ATOM 1211 C CA . LEU A 1 151 ? 14.945 4.511 3.344 1.00 66.31 151 LEU A CA 1
ATOM 1212 C C . LEU A 1 151 ? 13.821 5.554 3.277 1.00 66.31 151 LEU A C 1
ATOM 1214 O O . LEU A 1 151 ? 12.858 5.361 2.538 1.00 66.31 151 LEU A O 1
ATOM 1218 N N . SER A 1 152 ? 13.956 6.678 3.991 1.00 60.03 152 SER A N 1
ATOM 1219 C CA . SER A 1 152 ? 13.007 7.796 3.951 1.00 60.03 152 SER A CA 1
ATOM 1220 C C . SER A 1 152 ? 13.699 9.099 3.521 1.00 60.03 152 SER A C 1
ATOM 1222 O O . SER A 1 152 ? 13.970 9.981 4.337 1.00 60.03 152 SER A O 1
ATOM 1224 N N . PRO A 1 153 ? 13.978 9.283 2.215 1.00 46.12 153 PRO A N 1
ATOM 1225 C CA . PRO A 1 153 ? 14.695 10.463 1.719 1.00 46.12 153 PRO A CA 1
ATOM 1226 C C . PRO A 1 153 ? 13.886 11.772 1.834 1.00 46.12 153 PRO A C 1
ATOM 1228 O O . PRO A 1 153 ? 14.381 12.854 1.509 1.00 46.12 153 PRO A O 1
ATOM 1231 N N . VAL A 1 154 ? 12.632 11.707 2.288 1.00 47.69 154 VAL A N 1
ATOM 1232 C CA . VAL A 1 154 ? 11.723 12.850 2.389 1.00 47.69 154 VAL A CA 1
ATOM 1233 C C . VAL A 1 154 ? 11.907 13.538 3.747 1.00 47.69 154 VAL A C 1
ATOM 1235 O O . VAL A 1 154 ? 11.042 13.492 4.615 1.00 47.69 154 VAL A O 1
ATOM 1238 N N . ARG A 1 155 ? 13.009 14.280 3.919 1.00 39.78 155 ARG A N 1
ATOM 1239 C CA . ARG A 1 155 ? 13.052 15.393 4.893 1.00 39.78 155 ARG A CA 1
ATOM 1240 C C . ARG A 1 155 ? 12.387 16.617 4.277 1.00 39.78 155 ARG A C 1
ATOM 1242 O O . ARG A 1 155 ? 13.033 17.626 4.004 1.00 39.78 155 ARG A O 1
ATOM 1249 N N . VAL A 1 156 ? 11.100 16.512 3.978 1.00 41.88 156 VAL A N 1
ATOM 1250 C CA . VAL A 1 156 ? 10.350 17.630 3.412 1.00 41.88 156 VAL A CA 1
ATOM 1251 C C . VAL A 1 156 ? 9.456 18.173 4.513 1.00 41.88 156 VAL A C 1
ATOM 1253 O O . VAL A 1 156 ? 8.638 17.449 5.071 1.00 41.88 156 VAL A O 1
ATOM 1256 N N . ARG A 1 157 ? 9.641 19.451 4.863 1.00 38.09 157 ARG A N 1
ATOM 1257 C CA . ARG A 1 157 ? 8.721 20.138 5.775 1.00 38.09 157 ARG A CA 1
ATOM 1258 C C . ARG A 1 157 ? 7.317 20.095 5.151 1.00 38.09 157 ARG A C 1
ATOM 1260 O O . ARG A 1 157 ? 7.228 20.294 3.936 1.00 38.09 157 ARG A O 1
ATOM 1267 N N . PRO A 1 158 ? 6.236 19.883 5.922 1.00 40.28 158 PRO A N 1
ATOM 1268 C CA . PRO A 1 158 ? 4.875 19.776 5.382 1.00 40.28 158 PRO A CA 1
ATOM 1269 C C . PRO A 1 158 ? 4.509 20.907 4.405 1.00 40.28 158 PRO A C 1
ATOM 1271 O O . PRO A 1 158 ? 3.932 20.658 3.348 1.00 40.28 158 PRO A O 1
ATOM 1274 N N . GLN A 1 159 ? 4.966 22.137 4.682 1.00 37.84 159 GLN A N 1
ATOM 1275 C CA . GLN A 1 159 ? 4.724 23.302 3.823 1.00 37.84 159 GLN A CA 1
ATOM 1276 C C . GLN A 1 159 ? 5.360 23.180 2.423 1.00 37.84 159 GLN A C 1
ATOM 1278 O O . GLN A 1 159 ? 4.826 23.693 1.442 1.00 37.84 159 GLN A O 1
ATOM 1283 N N . THR A 1 160 ? 6.497 22.492 2.296 1.00 39.62 160 THR A N 1
ATOM 1284 C CA . THR A 1 160 ? 7.234 22.349 1.030 1.00 39.62 160 THR A CA 1
ATOM 1285 C C . THR A 1 160 ? 6.592 21.318 0.094 1.00 39.62 160 THR A C 1
ATOM 1287 O O . THR A 1 160 ? 6.676 21.472 -1.126 1.00 39.62 160 THR A O 1
ATOM 1290 N N . VAL A 1 161 ? 5.913 20.297 0.635 1.00 39.44 161 VAL A N 1
ATOM 1291 C CA . VAL A 1 161 ? 5.107 19.353 -0.166 1.00 39.44 161 VAL A CA 1
ATOM 1292 C C . VAL A 1 161 ? 3.922 20.087 -0.795 1.00 39.44 161 VAL A C 1
ATOM 1294 O O . VAL A 1 161 ? 3.701 19.981 -2.000 1.00 39.44 161 VAL A O 1
ATOM 1297 N N . GLN A 1 162 ? 3.224 20.906 -0.004 1.00 39.50 162 GLN A N 1
ATOM 1298 C CA . GLN A 1 162 ? 2.054 21.664 -0.448 1.00 39.50 162 GLN A CA 1
ATOM 1299 C C . GLN A 1 162 ? 2.419 22.719 -1.511 1.00 39.50 162 GLN A C 1
ATOM 1301 O O . GLN A 1 162 ? 1.754 22.813 -2.542 1.00 39.50 162 GLN A O 1
ATOM 1306 N N . PHE A 1 163 ? 3.541 23.431 -1.339 1.00 36.34 163 PHE A N 1
ATOM 1307 C CA . PHE A 1 163 ? 4.031 24.413 -2.320 1.00 36.34 163 PHE A CA 1
ATOM 1308 C C . PHE A 1 163 ? 4.381 23.796 -3.687 1.00 36.34 163 PHE A C 1
ATOM 1310 O O . PHE A 1 163 ? 4.117 24.405 -4.723 1.00 36.34 163 PHE A O 1
ATOM 1317 N N . ARG A 1 164 ? 4.946 22.578 -3.724 1.00 34.41 164 ARG A N 1
ATOM 1318 C CA . ARG A 1 164 ? 5.289 21.890 -4.986 1.00 34.41 164 ARG A CA 1
ATOM 1319 C C . ARG A 1 164 ? 4.067 21.464 -5.801 1.00 34.41 164 ARG A C 1
ATOM 1321 O O . ARG A 1 164 ? 4.165 21.422 -7.027 1.00 34.41 164 ARG A O 1
ATOM 1328 N N . ILE A 1 165 ? 2.961 21.142 -5.128 1.00 43.12 165 ILE A N 1
ATOM 1329 C CA . ILE A 1 165 ? 1.706 20.693 -5.750 1.00 43.12 165 ILE A CA 1
ATOM 1330 C C . ILE A 1 165 ? 0.984 21.870 -6.422 1.00 43.12 165 ILE A C 1
ATOM 1332 O O . ILE A 1 165 ? 0.459 21.717 -7.520 1.00 43.12 165 ILE A O 1
ATOM 1336 N N . VAL A 1 166 ? 1.013 23.057 -5.808 1.00 42.78 166 VAL A N 1
ATOM 1337 C CA . VAL A 1 166 ? 0.274 24.237 -6.293 1.00 42.78 166 VAL A CA 1
ATOM 1338 C C . VAL A 1 166 ? 1.052 25.022 -7.362 1.00 42.78 166 VAL A C 1
ATOM 1340 O O . VAL A 1 166 ? 0.465 25.489 -8.334 1.00 42.78 166 VAL A O 1
ATOM 1343 N N . ALA A 1 167 ? 2.380 25.139 -7.242 1.00 37.91 167 ALA A N 1
ATOM 1344 C CA . ALA A 1 167 ? 3.155 26.114 -8.021 1.00 37.91 167 ALA A CA 1
ATOM 1345 C C . ALA A 1 167 ? 3.388 25.777 -9.511 1.00 37.91 167 ALA A C 1
ATOM 1347 O O . ALA A 1 167 ? 3.812 26.651 -10.259 1.00 37.91 167 ALA A O 1
ATOM 1348 N N . ASN A 1 168 ? 3.135 24.543 -9.968 1.00 37.97 168 ASN A N 1
ATOM 1349 C CA . ASN A 1 168 ? 3.421 24.149 -11.359 1.00 37.97 168 ASN A CA 1
ATOM 1350 C C . ASN A 1 168 ? 2.186 24.030 -12.264 1.00 37.97 168 ASN A C 1
ATOM 1352 O O . ASN A 1 168 ? 2.354 23.678 -13.429 1.00 37.97 168 ASN A O 1
ATOM 1356 N N . GLY A 1 169 ? 0.960 24.244 -11.760 1.00 41.84 169 GLY A N 1
ATOM 1357 C CA . GLY A 1 169 ? -0.279 24.148 -12.561 1.00 41.84 169 GLY A CA 1
ATOM 1358 C C . GLY A 1 169 ? -0.524 22.785 -13.238 1.00 41.84 169 GLY A C 1
ATOM 1359 O O . GLY A 1 169 ? -1.450 22.623 -14.024 1.00 41.84 169 GLY A O 1
ATOM 1360 N N . LEU A 1 170 ? 0.310 21.794 -12.933 1.00 50.72 170 LEU A N 1
ATOM 1361 C CA . LEU A 1 170 ? 0.335 20.459 -13.503 1.00 50.72 170 LEU A CA 1
ATOM 1362 C C . LEU A 1 170 ? -0.020 19.494 -12.374 1.00 50.72 170 LEU A C 1
ATOM 1364 O O . LEU A 1 170 ? 0.875 18.930 -11.744 1.00 50.72 170 LEU A O 1
ATOM 1368 N N . PHE A 1 171 ? -1.317 19.332 -12.092 1.00 57.41 171 PHE A N 1
ATOM 1369 C CA . PHE A 1 171 ? -1.798 18.324 -11.144 1.00 57.41 171 PHE A CA 1
ATOM 1370 C C . PHE A 1 171 ? -1.500 16.932 -11.704 1.00 57.41 171 PHE A C 1
ATOM 1372 O O . PHE A 1 171 ? -2.267 16.350 -12.471 1.00 57.41 171 PHE A O 1
ATOM 1379 N N . GLN A 1 172 ? -0.322 16.433 -11.353 1.00 67.81 172 GLN A N 1
ATOM 1380 C CA . GLN A 1 172 ? 0.076 15.062 -11.578 1.00 67.81 172 GLN A CA 1
ATOM 1381 C C . GLN A 1 172 ? -0.676 14.202 -10.568 1.00 67.81 172 GLN A C 1
ATOM 1383 O O . GLN A 1 172 ? -0.499 14.344 -9.359 1.00 67.81 172 GLN A O 1
ATOM 1388 N N . LEU A 1 173 ? -1.533 13.332 -11.079 1.00 75.75 173 LEU A N 1
ATOM 1389 C CA . LEU A 1 173 ? -2.170 12.294 -10.295 1.00 75.75 173 LEU A CA 1
ATOM 1390 C C . LEU A 1 173 ? -1.169 11.158 -10.090 1.00 75.75 173 LEU A C 1
ATOM 1392 O O . LEU A 1 173 ? -0.337 10.864 -10.954 1.00 75.75 173 LEU A O 1
ATOM 1396 N N . ALA A 1 174 ? -1.249 10.539 -8.922 1.00 83.19 174 ALA A N 1
ATOM 1397 C CA . ALA A 1 174 ? -0.483 9.357 -8.574 1.00 83.19 174 ALA A CA 1
ATOM 1398 C C . ALA A 1 174 ? -1.476 8.272 -8.175 1.00 83.19 174 ALA A C 1
ATOM 1400 O O . ALA A 1 174 ? -2.211 8.459 -7.203 1.00 83.19 174 ALA A O 1
ATOM 1401 N N . ALA A 1 175 ? -1.495 7.171 -8.920 1.00 88.50 175 ALA A N 1
ATOM 1402 C CA . ALA A 1 175 ? -2.109 5.926 -8.483 1.00 88.50 175 ALA A CA 1
ATOM 1403 C C . ALA A 1 175 ? -1.002 4.976 -8.027 1.00 88.50 175 ALA A C 1
ATOM 1405 O O . ALA A 1 175 ? 0.123 5.032 -8.525 1.00 88.50 175 ALA A O 1
ATOM 1406 N N . GLU A 1 176 ? -1.315 4.106 -7.078 1.00 93.00 176 GLU A N 1
ATOM 1407 C CA . GLU A 1 176 ? -0.438 2.995 -6.730 1.00 93.00 176 GLU A CA 1
ATOM 1408 C C . GLU A 1 176 ? -1.281 1.735 -6.666 1.00 93.00 176 GLU A C 1
ATOM 1410 O O . GLU A 1 176 ? -2.285 1.677 -5.950 1.00 93.00 176 GLU A O 1
ATOM 1415 N N . LEU A 1 177 ? -0.893 0.772 -7.491 1.00 94.12 177 LEU A N 1
ATOM 1416 C CA . LEU A 1 177 ? -1.615 -0.470 -7.708 1.00 94.12 177 LEU A CA 1
ATOM 1417 C C . LEU A 1 177 ? -0.883 -1.594 -6.986 1.00 94.12 177 LEU A C 1
ATOM 1419 O O . LEU A 1 177 ? 0.337 -1.675 -7.060 1.00 94.12 177 LEU A O 1
ATOM 1423 N N . ALA A 1 178 ? -1.630 -2.454 -6.317 1.00 95.62 178 ALA A N 1
ATOM 1424 C CA . ALA A 1 178 ? -1.162 -3.594 -5.552 1.00 95.62 178 ALA A CA 1
ATOM 1425 C C . ALA A 1 178 ? -1.639 -4.879 -6.232 1.00 95.62 178 ALA A C 1
ATOM 1427 O O . ALA A 1 178 ? -2.809 -5.267 -6.123 1.00 95.62 178 ALA A O 1
ATOM 1428 N N . VAL A 1 179 ? -0.730 -5.538 -6.942 1.00 94.88 179 VAL A N 1
ATOM 1429 C CA . VAL A 1 179 ? -0.977 -6.826 -7.602 1.00 94.88 179 VAL A CA 1
ATOM 1430 C C . VAL A 1 179 ? -0.315 -7.950 -6.819 1.00 94.88 179 VAL A C 1
ATOM 1432 O O . VAL A 1 179 ? 0.621 -7.713 -6.056 1.00 94.88 179 VAL A O 1
ATOM 1435 N N . ASP A 1 180 ? -0.794 -9.173 -7.017 1.00 93.94 180 ASP A N 1
ATOM 1436 C CA . ASP A 1 180 ? -0.160 -10.364 -6.458 1.00 93.94 180 ASP A CA 1
ATOM 1437 C C . ASP A 1 180 ? 1.313 -10.445 -6.896 1.00 93.94 180 ASP A C 1
ATOM 1439 O O . ASP A 1 180 ? 1.624 -10.426 -8.093 1.00 93.94 180 ASP A O 1
ATOM 1443 N N . ALA A 1 181 ? 2.225 -10.519 -5.925 1.00 91.88 181 ALA A N 1
ATOM 1444 C CA . ALA A 1 181 ? 3.653 -10.626 -6.186 1.00 91.88 181 ALA A CA 1
ATOM 1445 C C . ALA A 1 181 ? 4.005 -11.892 -6.978 1.00 91.88 181 ALA A C 1
ATOM 1447 O O . ALA A 1 181 ? 4.953 -11.846 -7.762 1.00 91.88 181 ALA A O 1
ATOM 1448 N N . ALA A 1 182 ? 3.242 -12.984 -6.850 1.00 90.56 182 ALA A N 1
ATOM 1449 C CA . ALA A 1 182 ? 3.448 -14.205 -7.631 1.00 90.56 182 ALA A CA 1
ATOM 1450 C C . ALA A 1 182 ? 3.225 -13.978 -9.137 1.00 90.56 182 ALA A C 1
ATOM 1452 O O . ALA A 1 182 ? 3.875 -14.610 -9.968 1.00 90.56 182 ALA A O 1
ATOM 1453 N N . ARG A 1 183 ? 2.369 -13.012 -9.497 1.00 91.62 183 ARG A N 1
ATOM 1454 C CA . ARG A 1 183 ? 2.071 -12.621 -10.885 1.00 91.62 183 ARG A CA 1
ATOM 1455 C C . ARG A 1 183 ? 2.942 -11.472 -11.394 1.00 91.62 183 ARG A C 1
ATOM 1457 O O . ARG A 1 183 ? 2.695 -10.952 -12.480 1.00 91.62 183 ARG A O 1
ATOM 1464 N N . ALA A 1 184 ? 3.958 -11.054 -10.637 1.00 90.62 184 ALA A N 1
ATOM 1465 C CA . ALA A 1 184 ? 4.781 -9.898 -10.982 1.00 90.62 184 ALA A CA 1
ATOM 1466 C C . ALA A 1 184 ? 5.371 -9.945 -12.411 1.00 90.62 184 ALA A C 1
ATOM 1468 O O . ALA A 1 184 ? 5.217 -8.941 -13.111 1.00 90.62 184 ALA A O 1
ATOM 1469 N N . PRO A 1 185 ? 5.978 -11.054 -12.893 1.00 91.12 185 PRO A N 1
ATOM 1470 C CA . PRO A 1 185 ? 6.504 -11.119 -14.258 1.00 91.12 185 PRO A CA 1
ATOM 1471 C C . PRO A 1 185 ? 5.421 -10.885 -15.316 1.00 91.12 185 PRO A C 1
ATOM 1473 O O . PRO A 1 185 ? 5.561 -9.992 -16.149 1.00 91.12 185 PRO A O 1
ATOM 1476 N N . GLU A 1 186 ? 4.299 -11.605 -15.209 1.00 92.75 186 GLU A N 1
ATOM 1477 C CA . GLU A 1 186 ? 3.145 -11.476 -16.107 1.00 92.75 186 GLU A CA 1
ATOM 1478 C C . GLU A 1 186 ? 2.627 -10.030 -16.134 1.00 92.75 186 GLU A C 1
ATOM 1480 O O . GLU A 1 186 ? 2.455 -9.435 -17.197 1.00 92.75 186 GLU A O 1
ATOM 1485 N N . VAL A 1 187 ? 2.415 -9.427 -14.960 1.00 93.31 187 VAL A N 1
ATOM 1486 C CA . VAL A 1 187 ? 1.902 -8.056 -14.842 1.00 93.31 187 VAL A CA 1
ATOM 1487 C C . VAL A 1 187 ? 2.849 -7.056 -15.510 1.00 93.31 187 VAL A C 1
ATOM 1489 O O . VAL A 1 187 ? 2.402 -6.183 -16.261 1.00 93.31 187 VAL A O 1
ATOM 1492 N N . LEU A 1 188 ? 4.155 -7.171 -15.254 1.00 92.94 188 LEU A N 1
ATOM 1493 C CA . LEU A 1 188 ? 5.162 -6.279 -15.825 1.00 92.94 188 LEU A CA 1
ATOM 1494 C C . LEU A 1 188 ? 5.231 -6.416 -17.348 1.00 92.94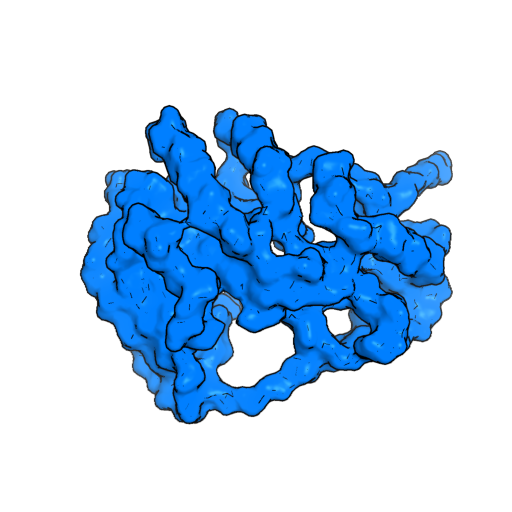 188 LEU A C 1
ATOM 1496 O O . LEU A 1 188 ? 5.271 -5.397 -18.038 1.00 92.94 188 LEU A O 1
ATOM 1500 N N . GLU A 1 189 ? 5.190 -7.635 -17.887 1.00 93.12 189 GLU A N 1
ATOM 1501 C CA . GLU A 1 189 ? 5.166 -7.879 -19.335 1.00 93.12 189 GLU A CA 1
ATOM 1502 C C . GLU A 1 189 ? 3.912 -7.300 -19.998 1.00 93.12 189 GLU A C 1
ATOM 1504 O O . GLU A 1 189 ? 3.994 -6.673 -21.060 1.00 93.12 189 GLU A O 1
ATOM 1509 N N . ARG A 1 190 ? 2.744 -7.433 -19.358 1.00 93.00 190 ARG A N 1
ATOM 1510 C CA . ARG A 1 190 ? 1.490 -6.849 -19.857 1.00 93.00 190 ARG A CA 1
ATOM 1511 C C . ARG A 1 190 ? 1.538 -5.323 -19.869 1.00 93.00 190 ARG A C 1
ATOM 1513 O O . ARG A 1 190 ? 1.142 -4.710 -20.866 1.00 93.00 190 ARG A O 1
ATOM 1520 N N . LEU A 1 191 ? 2.061 -4.708 -18.806 1.00 90.56 191 LEU A N 1
ATOM 1521 C CA . LEU A 1 191 ? 2.285 -3.260 -18.736 1.00 90.56 191 LEU A CA 1
ATOM 1522 C C . LEU A 1 191 ? 3.278 -2.799 -19.802 1.00 90.56 191 LEU A C 1
ATOM 1524 O O . LEU A 1 191 ? 3.053 -1.794 -20.474 1.00 90.56 191 LEU A O 1
ATOM 1528 N N . ASP A 1 192 ? 4.363 -3.537 -19.996 1.00 90.69 192 ASP A N 1
ATOM 1529 C CA . ASP A 1 192 ? 5.364 -3.215 -21.003 1.00 90.69 192 ASP A CA 1
ATOM 1530 C C . ASP A 1 192 ? 4.770 -3.278 -22.415 1.00 90.69 192 ASP A C 1
ATOM 1532 O O . ASP A 1 192 ? 4.885 -2.319 -23.183 1.00 90.69 192 ASP A O 1
ATOM 1536 N N . GLY A 1 193 ? 4.026 -4.340 -22.731 1.00 90.56 193 GLY A N 1
ATOM 1537 C CA . GLY A 1 193 ? 3.270 -4.451 -23.976 1.00 90.56 193 GLY A CA 1
ATOM 1538 C C . GLY A 1 193 ? 2.286 -3.292 -24.173 1.00 90.56 193 GLY A C 1
ATOM 1539 O O . GLY A 1 193 ? 2.216 -2.722 -25.267 1.00 90.56 193 GLY A O 1
ATOM 1540 N N . PHE A 1 194 ? 1.569 -2.898 -23.116 1.00 88.69 194 PHE A N 1
ATOM 1541 C CA . PHE A 1 194 ? 0.659 -1.751 -23.126 1.00 88.69 194 PHE A CA 1
ATOM 1542 C C . PHE A 1 194 ? 1.381 -0.440 -23.469 1.00 88.69 194 PHE A C 1
ATOM 1544 O O . PHE A 1 194 ? 0.953 0.278 -24.377 1.00 88.69 194 PHE A O 1
ATOM 1551 N N . PHE A 1 195 ? 2.505 -0.136 -22.811 1.00 83.69 195 PHE A N 1
ATOM 1552 C CA . PHE A 1 195 ? 3.250 1.102 -23.065 1.00 83.69 195 PHE A CA 1
ATOM 1553 C C . PHE A 1 195 ? 3.975 1.100 -24.418 1.00 83.69 195 PHE A C 1
ATOM 1555 O O . PHE A 1 195 ? 4.059 2.147 -25.068 1.00 83.69 195 PHE A O 1
ATOM 1562 N N . ARG A 1 196 ? 4.435 -0.063 -24.899 1.00 84.19 196 ARG A N 1
ATOM 1563 C CA . ARG A 1 196 ? 5.073 -0.207 -26.220 1.00 84.19 196 ARG A CA 1
ATOM 1564 C C . ARG A 1 196 ? 4.132 0.109 -27.372 1.00 84.19 196 ARG A C 1
ATOM 1566 O O . ARG A 1 196 ? 4.527 0.824 -28.295 1.00 84.19 196 ARG A O 1
ATOM 1573 N N . ARG A 1 197 ? 2.892 -0.395 -27.326 1.00 82.81 197 ARG A N 1
ATOM 1574 C CA . ARG A 1 197 ? 1.895 -0.169 -28.391 1.00 82.81 197 ARG A CA 1
ATOM 1575 C C . ARG A 1 197 ? 1.572 1.314 -28.589 1.00 82.81 197 ARG A C 1
ATOM 1577 O O . ARG A 1 197 ? 1.201 1.721 -29.683 1.00 82.81 197 ARG A O 1
ATOM 1584 N N . ARG A 1 198 ? 1.766 2.133 -27.555 1.00 71.12 198 ARG A N 1
ATOM 1585 C CA . ARG A 1 198 ? 1.313 3.530 -27.513 1.00 71.12 198 ARG A CA 1
ATOM 1586 C C . ARG A 1 198 ? 2.372 4.579 -27.824 1.00 71.12 198 ARG A C 1
ATOM 1588 O O . ARG A 1 198 ? 2.096 5.758 -27.646 1.00 71.12 198 ARG A O 1
ATOM 1595 N N . ARG A 1 199 ? 3.571 4.173 -28.267 1.00 58.28 199 ARG A N 1
ATOM 1596 C CA . ARG A 1 199 ? 4.689 5.073 -28.620 1.00 58.28 199 ARG A CA 1
ATOM 1597 C C . ARG A 1 199 ? 4.833 6.265 -27.646 1.00 58.28 199 ARG A C 1
ATOM 1599 O O . ARG A 1 199 ? 4.578 7.407 -28.006 1.00 58.28 199 ARG A O 1
ATOM 1606 N N . ARG A 1 200 ? 5.343 5.974 -26.441 1.00 60.06 200 ARG A N 1
ATOM 1607 C CA . ARG A 1 200 ? 5.931 6.926 -25.467 1.00 60.06 200 ARG A CA 1
ATOM 1608 C C . ARG A 1 200 ? 4.996 8.011 -24.903 1.00 60.06 200 ARG A C 1
ATOM 1610 O O . ARG A 1 200 ? 5.090 9.174 -25.288 1.00 60.06 200 ARG A O 1
ATOM 1617 N N . TYR A 1 201 ? 4.182 7.655 -23.905 1.00 60.16 201 TYR A N 1
ATOM 1618 C CA . TYR A 1 201 ? 3.323 8.622 -23.195 1.00 60.16 201 TYR A CA 1
ATOM 1619 C C . TYR A 1 201 ? 3.641 8.834 -21.708 1.00 60.16 201 TYR A C 1
ATOM 1621 O O . TYR A 1 201 ? 3.395 9.924 -21.187 1.00 60.16 201 TYR A O 1
ATOM 1629 N N . LEU A 1 202 ? 4.215 7.855 -21.000 1.00 64.25 202 LEU A N 1
ATOM 1630 C CA . LEU A 1 202 ? 4.530 8.060 -19.586 1.00 64.25 202 LEU A CA 1
ATOM 1631 C C . LEU A 1 202 ? 5.732 8.990 -19.437 1.00 64.25 202 LEU A C 1
ATOM 1633 O O . LEU A 1 202 ? 6.875 8.622 -19.699 1.00 64.25 202 LEU A O 1
ATOM 1637 N N . ARG A 1 203 ? 5.456 10.215 -18.981 1.00 63.91 203 ARG A N 1
ATOM 1638 C CA . ARG A 1 203 ? 6.474 11.228 -18.659 1.00 63.91 203 ARG A CA 1
ATOM 1639 C C . ARG A 1 203 ? 7.314 10.869 -17.436 1.00 63.91 203 ARG A C 1
ATOM 1641 O O . ARG A 1 203 ? 8.348 11.496 -17.221 1.00 63.91 203 ARG A O 1
ATOM 1648 N N . ASN A 1 204 ? 6.844 9.934 -16.616 1.00 70.12 204 ASN A N 1
ATOM 1649 C CA . ASN A 1 204 ? 7.486 9.556 -15.367 1.00 70.12 204 ASN A CA 1
ATOM 1650 C C . ASN A 1 204 ? 7.701 8.047 -15.338 1.00 70.12 204 ASN A C 1
ATOM 1652 O O . ASN A 1 204 ? 6.850 7.313 -15.845 1.00 70.12 204 ASN A O 1
ATOM 1656 N N . PRO A 1 205 ? 8.804 7.593 -14.729 1.00 78.19 205 PRO A N 1
ATOM 1657 C CA . PRO A 1 205 ? 9.014 6.178 -14.510 1.00 78.19 205 PRO A CA 1
ATOM 1658 C C . PRO A 1 205 ? 8.006 5.626 -13.491 1.00 78.19 205 PRO A C 1
ATOM 1660 O O . PRO A 1 205 ? 7.399 6.374 -12.718 1.00 78.19 205 PRO A O 1
ATOM 1663 N N . ILE A 1 206 ? 7.863 4.307 -13.496 1.00 85.62 206 ILE A N 1
ATOM 1664 C CA . ILE A 1 206 ? 6.995 3.542 -12.609 1.00 85.62 206 ILE A CA 1
ATOM 1665 C C . ILE A 1 206 ? 7.821 3.065 -11.416 1.00 85.62 206 ILE A C 1
ATOM 1667 O O . ILE A 1 206 ? 8.869 2.440 -11.587 1.00 85.62 206 ILE A O 1
ATOM 1671 N N . GLY A 1 207 ? 7.372 3.375 -10.204 1.00 88.06 207 GLY A N 1
ATOM 1672 C CA . GLY A 1 207 ? 7.977 2.828 -8.989 1.00 88.06 207 GLY A CA 1
ATOM 1673 C C . GLY A 1 207 ? 7.513 1.393 -8.767 1.00 88.06 207 GLY A C 1
ATOM 1674 O O . GLY A 1 207 ? 6.337 1.097 -8.935 1.00 88.06 207 GLY A O 1
ATOM 1675 N N . LEU A 1 208 ? 8.437 0.511 -8.406 1.00 90.88 208 LEU A N 1
ATOM 1676 C CA . LEU A 1 208 ? 8.197 -0.907 -8.157 1.00 90.88 208 LEU A CA 1
ATOM 1677 C C . LEU A 1 208 ? 8.701 -1.248 -6.757 1.00 90.88 208 LEU A C 1
ATOM 1679 O O . LEU A 1 208 ? 9.875 -1.017 -6.441 1.00 90.88 208 LEU A O 1
ATOM 1683 N N . ARG A 1 209 ? 7.827 -1.778 -5.903 1.00 90.38 209 ARG A N 1
ATOM 1684 C CA . ARG A 1 209 ? 8.157 -2.164 -4.521 1.00 90.38 209 ARG A CA 1
ATOM 1685 C C . ARG A 1 209 ? 7.406 -3.429 -4.143 1.00 90.38 209 ARG A C 1
ATOM 1687 O O . ARG A 1 209 ? 6.327 -3.655 -4.666 1.00 90.38 209 ARG A O 1
ATOM 1694 N N . MET A 1 210 ? 7.933 -4.223 -3.217 1.00 89.12 210 MET A N 1
ATOM 1695 C CA . MET A 1 210 ? 7.210 -5.379 -2.691 1.00 89.12 210 MET A CA 1
ATOM 1696 C C . MET A 1 210 ? 7.002 -5.292 -1.188 1.00 89.12 210 MET A C 1
ATOM 1698 O O . MET A 1 210 ? 7.854 -4.788 -0.453 1.00 89.12 210 MET A O 1
ATOM 1702 N N . THR A 1 211 ? 5.871 -5.817 -0.735 1.00 92.25 211 THR A N 1
ATOM 1703 C CA . THR A 1 211 ? 5.616 -6.068 0.683 1.00 92.25 211 THR A CA 1
ATOM 1704 C C . THR A 1 211 ? 5.090 -7.477 0.879 1.00 92.25 211 THR A C 1
ATOM 1706 O O . THR A 1 211 ? 4.473 -8.048 -0.017 1.00 92.25 211 THR A O 1
ATOM 17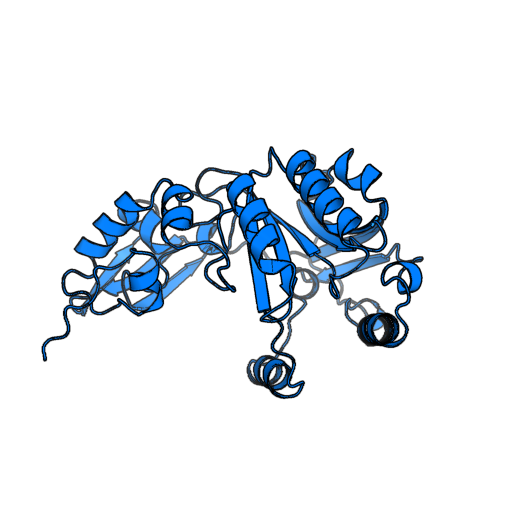09 N N . ARG A 1 212 ? 5.303 -8.011 2.080 1.00 93.88 212 ARG A N 1
ATOM 1710 C CA . ARG A 1 212 ? 4.630 -9.228 2.519 1.00 93.88 212 ARG A CA 1
ATOM 1711 C C . ARG A 1 212 ? 3.142 -8.983 2.717 1.00 93.88 212 ARG A C 1
ATOM 1713 O O . ARG A 1 212 ? 2.754 -7.848 3.015 1.00 93.88 212 ARG A O 1
ATOM 1720 N N . GLY A 1 213 ? 2.365 -10.049 2.583 1.00 96.31 213 GLY A N 1
ATOM 1721 C CA . GLY A 1 213 ? 0.951 -10.051 2.915 1.00 96.31 213 GLY A CA 1
ATOM 1722 C C . GLY A 1 213 ? 0.688 -9.735 4.387 1.00 96.31 213 GLY A C 1
ATOM 1723 O O . GLY A 1 213 ? 1.546 -9.930 5.253 1.00 96.31 213 GLY A O 1
ATOM 1724 N N . ASP A 1 214 ? -0.509 -9.230 4.665 1.00 97.62 214 ASP A N 1
ATOM 1725 C CA . ASP A 1 214 ? -0.977 -8.896 6.010 1.00 97.62 214 ASP A CA 1
ATOM 1726 C C . ASP A 1 214 ? -2.433 -9.332 6.243 1.00 97.62 214 ASP A C 1
ATOM 1728 O O . ASP A 1 214 ? -3.093 -9.820 5.335 1.00 97.62 214 ASP A O 1
ATOM 1732 N N . GLY A 1 215 ? -2.938 -9.192 7.472 1.00 96.69 215 GLY A N 1
ATOM 1733 C CA . GLY A 1 215 ? -4.302 -9.595 7.835 1.00 96.69 215 GLY A CA 1
ATOM 1734 C C . GLY A 1 215 ? -5.335 -8.463 7.866 1.00 96.69 215 GLY A C 1
ATOM 1735 O O . GLY A 1 215 ? -6.461 -8.697 8.301 1.00 96.69 215 GLY A O 1
ATOM 1736 N N . PHE A 1 216 ? -5.001 -7.230 7.463 1.00 98.12 216 PHE A N 1
ATOM 1737 C CA . PHE A 1 216 ? -5.903 -6.086 7.647 1.00 98.12 216 PHE A CA 1
ATOM 1738 C C . PHE A 1 216 ? -6.938 -5.989 6.533 1.00 98.12 216 PHE A C 1
ATOM 1740 O O . PHE A 1 216 ? -6.593 -6.050 5.357 1.00 98.12 216 PHE A O 1
ATOM 1747 N N . SER A 1 217 ? -8.209 -5.797 6.880 1.00 97.31 217 SER A N 1
ATOM 1748 C CA . SER A 1 217 ? -9.315 -6.078 5.952 1.00 97.31 217 SER A CA 1
ATOM 1749 C C . SER A 1 217 ? -9.341 -5.245 4.675 1.00 97.31 217 SER A C 1
ATOM 1751 O O . SER A 1 217 ? -9.654 -5.772 3.611 1.00 97.31 217 SER A O 1
ATOM 1753 N N . LEU A 1 218 ? -9.008 -3.955 4.762 1.00 97.00 218 LEU A N 1
ATOM 1754 C CA . LEU A 1 218 ? -8.896 -3.087 3.587 1.00 97.00 218 LEU A CA 1
ATOM 1755 C C . LEU A 1 218 ? -7.444 -2.885 3.142 1.00 97.00 218 LEU A C 1
ATOM 1757 O O . LEU A 1 218 ? -7.172 -1.977 2.355 1.00 97.00 218 LEU A O 1
ATOM 1761 N N . SER A 1 219 ? -6.492 -3.685 3.627 1.00 97.56 219 SER A N 1
ATOM 1762 C CA . SER A 1 219 ? -5.127 -3.606 3.115 1.00 97.56 219 SER A CA 1
ATOM 1763 C C . SER A 1 219 ? -5.083 -4.073 1.662 1.00 97.56 219 SER A C 1
ATOM 1765 O O . SER A 1 219 ? -5.584 -5.153 1.341 1.00 97.56 219 SER A O 1
ATOM 1767 N N . PRO A 1 220 ? -4.430 -3.326 0.757 1.00 96.94 220 PRO A N 1
ATOM 1768 C CA . PRO A 1 220 ? -4.142 -3.847 -0.573 1.00 96.94 220 PRO A CA 1
ATOM 1769 C C . PRO A 1 220 ? -3.260 -5.112 -0.531 1.00 96.94 220 PRO A C 1
ATOM 1771 O O . PRO A 1 220 ? -3.348 -5.940 -1.434 1.00 96.94 220 PRO A O 1
ATOM 1774 N N . ALA A 1 221 ? -2.490 -5.319 0.543 1.00 97.12 221 ALA A N 1
ATOM 1775 C CA . ALA A 1 221 ? -1.681 -6.518 0.768 1.00 97.12 221 ALA A CA 1
ATOM 1776 C C . ALA A 1 221 ? -2.385 -7.605 1.609 1.00 97.12 221 ALA A C 1
ATOM 1778 O O . ALA A 1 221 ? -1.738 -8.541 2.072 1.00 97.12 221 ALA A O 1
ATOM 1779 N N . HIS A 1 222 ? -3.709 -7.528 1.791 1.00 97.38 222 HIS A N 1
ATOM 1780 C CA . HIS A 1 222 ? -4.465 -8.526 2.554 1.00 97.38 222 HIS A CA 1
ATOM 1781 C C . HIS A 1 222 ? -4.249 -9.953 2.018 1.00 97.38 222 HIS A C 1
ATOM 1783 O O . HIS A 1 222 ? -4.568 -10.237 0.860 1.00 97.38 222 HIS A O 1
ATOM 1789 N N . GLU A 1 223 ? -3.697 -10.830 2.852 1.00 96.12 223 GLU A N 1
ATOM 1790 C CA . GLU A 1 223 ? -3.473 -12.261 2.614 1.00 96.12 223 GLU A CA 1
ATOM 1791 C C . GLU A 1 223 ? -2.623 -12.600 1.376 1.00 96.12 223 GLU A C 1
ATOM 1793 O O . GLU A 1 223 ? -2.591 -13.751 0.947 1.00 96.12 223 GLU A O 1
ATOM 1798 N N . ARG A 1 224 ? -1.900 -11.626 0.798 1.00 94.81 224 ARG A N 1
ATOM 1799 C CA . ARG A 1 224 ? -0.990 -11.874 -0.331 1.00 94.81 224 ARG A CA 1
ATOM 1800 C C . ARG A 1 224 ? 0.240 -10.981 -0.318 1.00 94.81 224 ARG A C 1
ATOM 1802 O O . ARG A 1 224 ? 0.145 -9.764 -0.131 1.00 94.81 224 ARG A O 1
ATOM 1809 N N . ASP A 1 225 ? 1.392 -11.576 -0.602 1.00 94.38 225 ASP A N 1
ATOM 1810 C CA . ASP A 1 225 ? 2.579 -10.809 -0.968 1.00 94.38 225 ASP A CA 1
ATOM 1811 C C . ASP A 1 225 ? 2.253 -9.962 -2.202 1.00 94.38 225 ASP A C 1
ATOM 1813 O O . ASP A 1 225 ? 1.533 -10.383 -3.108 1.00 94.38 225 ASP A O 1
ATOM 1817 N N . THR A 1 226 ? 2.715 -8.718 -2.202 1.00 94.69 226 THR A N 1
ATOM 1818 C CA . THR A 1 226 ? 2.186 -7.692 -3.101 1.00 94.69 226 THR A CA 1
ATOM 1819 C C . THR A 1 226 ? 3.306 -6.946 -3.799 1.00 94.69 226 THR A C 1
ATOM 1821 O O . THR A 1 226 ? 4.199 -6.414 -3.140 1.00 94.69 226 THR A O 1
ATOM 1824 N N . LEU A 1 227 ? 3.214 -6.848 -5.127 1.00 94.06 227 LEU A N 1
ATOM 1825 C CA . LEU A 1 227 ? 3.953 -5.880 -5.931 1.00 94.06 227 LEU A CA 1
ATOM 1826 C C . LEU A 1 227 ? 3.144 -4.583 -6.028 1.00 94.06 227 LEU A C 1
ATOM 1828 O O . LEU A 1 227 ? 2.025 -4.557 -6.538 1.00 94.06 227 LEU A O 1
ATOM 1832 N N . TRP A 1 228 ? 3.752 -3.499 -5.568 1.00 94.75 228 TRP A N 1
ATOM 1833 C CA . TRP A 1 228 ? 3.254 -2.137 -5.663 1.00 94.75 228 TRP A CA 1
ATOM 1834 C C . TRP A 1 228 ? 3.811 -1.462 -6.913 1.00 94.75 228 TRP A C 1
ATOM 1836 O O . TRP A 1 228 ? 5.024 -1.471 -7.144 1.00 94.75 228 TRP A O 1
ATOM 1846 N N . LEU A 1 229 ? 2.919 -0.853 -7.687 1.00 93.75 229 LEU A N 1
ATOM 1847 C CA . LEU A 1 229 ? 3.197 -0.160 -8.937 1.00 93.75 229 LEU A CA 1
ATOM 1848 C C . LEU A 1 229 ? 2.792 1.308 -8.799 1.00 93.75 229 LEU A C 1
ATOM 1850 O O . LEU A 1 229 ? 1.609 1.637 -8.869 1.00 93.75 229 LEU A O 1
ATOM 1854 N N . ASP A 1 230 ? 3.760 2.202 -8.619 1.00 90.44 230 ASP A N 1
ATOM 1855 C CA . ASP A 1 230 ? 3.533 3.646 -8.586 1.00 90.44 230 ASP A CA 1
ATOM 1856 C C . ASP A 1 230 ? 3.449 4.212 -9.998 1.00 90.44 230 ASP A C 1
ATOM 1858 O O . ASP A 1 230 ? 4.465 4.320 -10.689 1.00 90.44 230 ASP A O 1
ATOM 1862 N N . VAL A 1 231 ? 2.260 4.640 -10.412 1.00 85.56 231 VAL A N 1
ATOM 1863 C CA . VAL A 1 231 ? 2.034 5.215 -11.738 1.00 85.56 231 VAL A CA 1
ATOM 1864 C C . VAL A 1 231 ? 1.613 6.668 -11.601 1.00 85.56 231 VAL A C 1
ATOM 1866 O O . VAL A 1 231 ? 0.635 7.000 -10.930 1.00 85.56 231 VAL A O 1
ATOM 1869 N N . PHE A 1 232 ? 2.343 7.548 -12.285 1.00 79.75 232 PHE A N 1
ATOM 1870 C CA . PHE A 1 232 ? 2.041 8.971 -12.308 1.00 79.75 232 PHE A CA 1
ATOM 1871 C C . PHE A 1 232 ? 1.562 9.424 -13.683 1.00 79.75 232 PHE A C 1
ATOM 1873 O O . PHE A 1 232 ? 2.272 9.273 -14.680 1.00 79.75 232 PHE A O 1
ATOM 1880 N N . PHE A 1 233 ? 0.406 10.073 -13.717 1.00 74.62 233 PHE A N 1
ATOM 1881 C CA . PHE A 1 233 ? -0.264 10.510 -14.939 1.00 74.62 233 PHE A CA 1
ATOM 1882 C C . PHE A 1 233 ? -0.922 11.875 -14.737 1.00 74.62 233 PHE A C 1
ATOM 1884 O O . PHE A 1 233 ? -1.029 12.371 -13.618 1.00 74.62 233 PHE A O 1
ATOM 1891 N N . TYR A 1 234 ? -1.342 12.518 -15.821 1.00 70.38 234 TYR A N 1
ATOM 1892 C CA . TYR A 1 234 ? -2.115 13.755 -15.749 1.00 70.38 234 TYR A CA 1
ATOM 1893 C C . TYR A 1 234 ? -3.606 13.461 -15.888 1.00 70.38 234 TYR A C 1
ATOM 1895 O O . TYR A 1 234 ? -4.017 12.475 -16.503 1.00 70.38 234 TYR A O 1
ATOM 1903 N N . ASN A 1 235 ? -4.436 14.314 -15.289 1.00 59.81 235 ASN A N 1
ATOM 1904 C CA . ASN A 1 235 ? -5.877 14.195 -15.450 1.00 59.81 235 ASN A CA 1
ATOM 1905 C C . ASN A 1 235 ? -6.239 14.406 -16.935 1.00 59.81 235 ASN A C 1
ATOM 1907 O O . ASN A 1 235 ? -5.838 15.418 -17.509 1.00 59.81 235 ASN A O 1
ATOM 1911 N N . ARG A 1 236 ? -7.009 13.476 -17.525 1.00 65.94 236 ARG A N 1
ATOM 1912 C CA . ARG A 1 236 ? -7.425 13.431 -18.950 1.00 65.94 236 ARG A CA 1
ATOM 1913 C C . ARG A 1 236 ? -6.381 12.960 -19.971 1.00 65.94 236 ARG A C 1
ATOM 1915 O O . ARG A 1 236 ? -6.502 13.277 -21.152 1.00 65.94 236 ARG A O 1
ATOM 1922 N N . GLU A 1 237 ? -5.389 12.177 -19.559 1.00 66.81 237 GLU A N 1
ATOM 1923 C CA . GLU A 1 237 ? -4.550 11.478 -20.538 1.00 66.81 237 GLU A CA 1
ATOM 1924 C C . GLU A 1 237 ? -5.403 10.504 -21.390 1.00 66.81 237 GLU A C 1
ATOM 1926 O O . GLU A 1 237 ? -6.198 9.748 -20.819 1.00 66.81 237 GLU A O 1
ATOM 1931 N N . PRO A 1 238 ? -5.250 10.474 -22.732 1.00 69.00 238 PRO A N 1
ATOM 1932 C CA . PRO A 1 238 ? -6.088 9.657 -23.620 1.00 69.00 238 PRO A CA 1
ATOM 1933 C C . PRO A 1 238 ? -6.053 8.153 -23.326 1.00 69.00 238 PRO A C 1
ATOM 1935 O O . PRO A 1 238 ? -6.984 7.437 -23.667 1.00 69.00 238 PRO A O 1
ATOM 1938 N N . PHE A 1 239 ? -4.990 7.672 -22.676 1.00 75.50 239 PHE A N 1
ATOM 1939 C CA . PHE A 1 239 ? -4.795 6.253 -22.385 1.00 75.50 239 PHE A CA 1
ATOM 1940 C C . PHE A 1 239 ? -5.554 5.764 -21.140 1.00 75.50 239 PHE A C 1
ATOM 1942 O O . PHE A 1 239 ? -5.534 4.570 -20.856 1.00 75.50 239 PHE A O 1
ATOM 1949 N N . MET A 1 240 ? -6.195 6.654 -20.370 1.00 77.50 240 MET A N 1
ATOM 1950 C CA . MET A 1 240 ? -6.751 6.306 -19.057 1.00 77.50 240 MET A CA 1
ATOM 1951 C C . MET A 1 240 ? -7.908 5.301 -19.102 1.00 77.50 240 MET A C 1
ATOM 1953 O O . MET A 1 240 ? -8.063 4.558 -18.139 1.00 77.50 240 MET A O 1
ATOM 1957 N N . SER A 1 241 ? -8.718 5.264 -20.164 1.00 80.62 241 SER A N 1
ATOM 1958 C CA . SER A 1 241 ? -9.807 4.280 -20.304 1.00 80.62 241 SER A CA 1
ATOM 1959 C C . SER A 1 241 ? -9.253 2.862 -20.426 1.00 80.62 241 SER A C 1
ATOM 1961 O O . SER A 1 241 ? -9.466 2.028 -19.560 1.00 80.62 241 SER A O 1
ATOM 1963 N N . GLU A 1 242 ? -8.434 2.636 -21.438 1.00 83.50 242 GLU A N 1
ATOM 1964 C CA . GLU A 1 242 ? -7.744 1.370 -21.685 1.00 83.50 242 GLU A CA 1
ATOM 1965 C C . GLU A 1 242 ? -6.748 1.009 -20.555 1.00 83.50 242 GLU A C 1
ATOM 1967 O O . GLU A 1 242 ? -6.447 -0.160 -20.334 1.00 83.50 242 GLU A O 1
ATOM 1972 N N . PHE A 1 243 ? -6.196 1.988 -19.822 1.00 82.75 243 PHE A N 1
ATOM 1973 C CA . PHE A 1 243 ? -5.398 1.698 -18.621 1.00 82.75 243 PHE A CA 1
ATOM 1974 C C . PHE A 1 243 ? -6.259 1.142 -17.493 1.00 82.75 243 PHE A C 1
ATOM 1976 O O . PHE A 1 243 ? -5.814 0.239 -16.798 1.00 82.75 243 PHE A O 1
ATOM 1983 N N . ARG A 1 244 ? -7.489 1.643 -17.324 1.00 82.94 244 ARG A N 1
ATOM 1984 C CA . ARG A 1 244 ? -8.447 1.061 -16.376 1.00 82.94 244 ARG A CA 1
ATOM 1985 C C . ARG A 1 244 ? -8.836 -0.353 -16.783 1.00 82.94 244 ARG A C 1
ATOM 1987 O O . ARG A 1 244 ? -8.820 -1.218 -15.925 1.00 82.94 244 ARG A O 1
ATOM 1994 N N . GLU A 1 245 ? -9.074 -0.597 -18.070 1.00 85.31 245 GLU A N 1
ATOM 1995 C CA . GLU A 1 245 ? -9.330 -1.952 -18.585 1.00 85.31 245 GLU A CA 1
ATOM 1996 C C . GLU A 1 245 ? -8.171 -2.900 -18.248 1.00 85.31 245 GLU A C 1
ATOM 1998 O O . GLU A 1 245 ? -8.390 -3.963 -17.674 1.00 85.31 245 GLU A O 1
ATOM 2003 N N . LEU A 1 246 ? -6.923 -2.475 -18.488 1.00 87.12 246 LEU A N 1
ATOM 2004 C CA . LEU A 1 246 ? -5.753 -3.262 -18.097 1.00 87.12 246 LEU A CA 1
ATOM 2005 C C . LEU A 1 246 ? -5.720 -3.519 -16.584 1.00 87.12 246 LEU A C 1
ATOM 2007 O O . LEU A 1 246 ? -5.469 -4.641 -16.165 1.00 87.12 246 LEU A O 1
ATOM 2011 N N . ILE A 1 247 ? -5.957 -2.500 -15.756 1.00 85.38 247 ILE A N 1
ATOM 2012 C CA . ILE A 1 247 ? -5.986 -2.637 -14.290 1.00 85.38 247 ILE A CA 1
ATOM 2013 C C . ILE A 1 247 ? -7.050 -3.637 -13.845 1.00 85.38 247 ILE A C 1
ATOM 2015 O O . ILE A 1 247 ? -6.795 -4.434 -12.937 1.00 85.38 247 ILE A O 1
ATOM 2019 N N . ASP A 1 248 ? -8.217 -3.608 -14.482 1.00 83.94 248 ASP A N 1
ATOM 2020 C CA . ASP A 1 248 ? -9.317 -4.511 -14.175 1.00 83.94 248 ASP A CA 1
ATOM 2021 C C . ASP A 1 248 ? -8.937 -5.971 -14.454 1.00 83.94 248 ASP A C 1
ATOM 2023 O O . ASP A 1 248 ? -9.215 -6.844 -13.633 1.00 83.94 248 ASP A O 1
ATOM 2027 N N . GLU A 1 249 ? -8.190 -6.224 -15.528 1.00 87.44 249 GLU A N 1
ATOM 2028 C CA . GLU A 1 249 ? -7.659 -7.548 -15.877 1.00 87.44 249 GLU A CA 1
ATOM 2029 C C . GLU A 1 249 ? -6.492 -8.017 -14.984 1.00 87.44 249 GLU A C 1
ATOM 2031 O O . GLU A 1 249 ? -6.098 -9.187 -15.037 1.00 87.44 249 GLU A O 1
ATOM 2036 N N . LEU A 1 250 ? -5.890 -7.122 -14.195 1.00 88.69 250 LEU A N 1
ATOM 2037 C CA . LEU A 1 250 ? -4.769 -7.439 -13.301 1.00 88.69 250 LEU A CA 1
ATOM 2038 C C . LEU A 1 250 ? -5.211 -7.789 -11.874 1.00 88.69 250 LEU A C 1
ATOM 2040 O O . LEU A 1 250 ? -4.358 -8.158 -11.068 1.00 88.69 250 LEU A O 1
ATOM 2044 N N . ASP A 1 251 ? -6.505 -7.681 -11.547 1.00 87.69 251 ASP A N 1
ATOM 2045 C CA . ASP A 1 251 ? -7.014 -7.820 -10.169 1.00 87.69 251 ASP A CA 1
ATOM 2046 C C . ASP A 1 251 ? -6.234 -6.935 -9.165 1.00 87.69 251 ASP A C 1
ATOM 2048 O O . ASP A 1 251 ? -5.883 -7.304 -8.035 1.00 87.69 251 ASP A O 1
ATOM 2052 N N . ALA A 1 252 ? -5.890 -5.726 -9.612 1.00 92.25 252 ALA A N 1
ATOM 2053 C CA . ALA A 1 252 ? -5.101 -4.806 -8.815 1.00 92.25 252 ALA A CA 1
ATOM 2054 C C . ALA A 1 252 ? -5.958 -4.167 -7.717 1.00 92.25 252 ALA A C 1
ATOM 2056 O O . ALA A 1 252 ? -6.955 -3.491 -7.990 1.00 92.25 252 ALA A O 1
ATOM 2057 N N . ARG A 1 253 ? -5.530 -4.326 -6.465 1.00 94.31 253 ARG A N 1
ATOM 2058 C CA . ARG A 1 253 ? -6.031 -3.535 -5.335 1.00 94.31 253 ARG A CA 1
ATOM 2059 C C . ARG A 1 253 ? -5.381 -2.154 -5.378 1.00 94.31 253 ARG A C 1
ATOM 2061 O O . ARG A 1 253 ? -4.303 -1.997 -5.942 1.00 94.31 253 ARG A O 1
ATOM 2068 N N . GLU A 1 254 ? -6.008 -1.137 -4.807 1.00 93.31 254 GLU A N 1
ATOM 2069 C CA . GLU A 1 254 ? -5.538 0.246 -4.943 1.00 93.31 254 GLU A CA 1
ATOM 2070 C C . GLU A 1 254 ? -5.104 0.826 -3.597 1.00 93.31 254 GLU A C 1
ATOM 2072 O O . GLU A 1 254 ? -5.725 0.610 -2.557 1.00 93.31 254 GLU A O 1
ATOM 2077 N N . HIS A 1 255 ? -4.018 1.593 -3.596 1.00 94.12 255 HIS A N 1
ATOM 2078 C CA . HIS A 1 255 ? -3.571 2.271 -2.389 1.00 94.12 255 HIS A CA 1
ATOM 2079 C C . HIS A 1 255 ? -4.532 3.416 -2.021 1.00 94.12 255 HIS A C 1
ATOM 2081 O O . HIS A 1 255 ? -4.584 4.445 -2.695 1.00 94.12 255 HIS A O 1
ATOM 2087 N N . TRP A 1 256 ? -5.220 3.297 -0.884 1.00 93.56 256 TRP A N 1
ATOM 2088 C CA . TRP A 1 256 ? -6.236 4.258 -0.431 1.00 93.56 256 TRP A CA 1
ATOM 2089 C C . TRP A 1 256 ? -5.754 5.701 -0.240 1.00 93.56 256 TRP A C 1
ATOM 2091 O O . TRP A 1 256 ? -6.523 6.642 -0.397 1.00 93.56 256 TRP A O 1
ATOM 2101 N N . GLY A 1 257 ? -4.473 5.896 0.079 1.00 89.69 257 GLY A N 1
ATOM 2102 C CA . GLY A 1 257 ? -3.851 7.224 0.181 1.00 89.69 257 GLY A CA 1
ATOM 2103 C C . GLY A 1 257 ? -3.480 7.875 -1.160 1.00 89.69 257 GLY A C 1
ATOM 2104 O O . GLY A 1 257 ? -2.751 8.866 -1.165 1.00 89.69 257 GLY A O 1
ATOM 2105 N N . LYS A 1 258 ? -3.899 7.300 -2.293 1.00 89.19 258 LYS A N 1
ATOM 2106 C CA . LYS A 1 258 ? -3.573 7.753 -3.653 1.00 89.19 258 LYS A CA 1
ATOM 2107 C C . LYS A 1 258 ? -4.824 7.860 -4.521 1.00 89.19 258 LYS A C 1
ATOM 2109 O O . LYS A 1 258 ? -5.944 7.641 -4.072 1.00 89.19 258 LYS A O 1
ATOM 2114 N N . THR A 1 259 ? -4.635 8.276 -5.771 1.00 88.50 259 THR A N 1
ATOM 2115 C CA . THR A 1 259 ? -5.728 8.380 -6.740 1.00 88.50 259 THR A CA 1
ATOM 2116 C C . THR A 1 259 ? -6.233 6.984 -7.080 1.00 88.50 259 THR A C 1
ATOM 2118 O O . THR A 1 259 ? -5.508 6.199 -7.686 1.00 88.50 259 THR A O 1
ATOM 2121 N N . LEU A 1 260 ? -7.482 6.710 -6.717 1.00 88.06 260 LEU A N 1
ATOM 2122 C CA . LEU A 1 260 ? -8.204 5.509 -7.126 1.00 88.06 260 LEU A CA 1
ATOM 2123 C C . LEU A 1 260 ? -8.654 5.669 -8.582 1.00 88.06 260 LEU A C 1
ATOM 2125 O O . LEU A 1 260 ? -9.235 6.700 -8.945 1.00 88.06 260 LEU A O 1
ATOM 2129 N N . VAL A 1 261 ? -8.353 4.686 -9.427 1.00 84.81 261 VAL A N 1
ATOM 2130 C CA . VAL A 1 261 ? -8.649 4.730 -10.866 1.00 84.81 261 VAL A CA 1
ATOM 2131 C C . VAL A 1 261 ? -9.723 3.731 -11.277 1.00 84.81 261 VAL A C 1
ATOM 2133 O O . VAL A 1 261 ? -10.356 3.950 -12.312 1.00 84.81 261 VAL A O 1
ATOM 2136 N N . SER A 1 262 ? -9.957 2.704 -10.462 1.00 83.50 262 SER A N 1
ATOM 2137 C CA . SER A 1 262 ? -10.933 1.642 -10.695 1.00 83.50 262 SER A CA 1
ATOM 2138 C C . SER A 1 262 ? -12.377 2.114 -10.513 1.00 83.50 262 SER A C 1
ATOM 2140 O O . SER A 1 262 ? -12.673 3.077 -9.797 1.00 83.50 262 SER A O 1
ATOM 2142 N N . ALA A 1 263 ? -13.313 1.419 -11.163 1.00 80.12 263 ALA A N 1
ATOM 2143 C CA . ALA A 1 263 ? -14.732 1.632 -10.916 1.00 80.12 263 ALA A CA 1
ATOM 2144 C C . ALA A 1 263 ? -15.115 1.148 -9.499 1.00 80.12 263 ALA A C 1
ATOM 2146 O O . ALA A 1 263 ? -14.575 0.143 -9.031 1.00 80.12 263 ALA A O 1
ATOM 2147 N N . PRO A 1 264 ? -16.081 1.795 -8.818 1.00 80.44 264 PRO A N 1
ATOM 2148 C CA . PRO A 1 264 ? -16.417 1.442 -7.439 1.00 80.44 264 PRO A CA 1
ATOM 2149 C C . PRO A 1 264 ? -16.800 -0.022 -7.198 1.00 80.44 264 PRO A C 1
ATOM 2151 O O . PRO A 1 264 ? -16.331 -0.635 -6.242 1.00 80.44 264 PRO A O 1
ATOM 2154 N N . HIS A 1 265 ? -17.618 -0.598 -8.083 1.00 77.69 265 HIS A N 1
ATOM 2155 C CA . HIS A 1 265 ? -18.066 -1.989 -7.970 1.00 77.69 265 HIS A CA 1
ATOM 2156 C C . HIS A 1 265 ? -16.920 -2.987 -8.177 1.00 77.69 265 HIS A C 1
ATOM 2158 O O . HIS A 1 265 ? -16.883 -4.018 -7.510 1.00 77.69 265 HIS A O 1
ATOM 2164 N N . ALA A 1 266 ? -15.975 -2.661 -9.064 1.00 80.38 266 ALA A N 1
ATOM 2165 C CA . ALA A 1 266 ? -14.819 -3.498 -9.335 1.00 80.38 266 ALA A CA 1
ATOM 2166 C C . ALA A 1 266 ? -13.911 -3.567 -8.106 1.00 80.38 266 ALA A C 1
ATOM 2168 O O . ALA A 1 266 ? -13.462 -4.648 -7.746 1.00 80.38 266 ALA A O 1
ATOM 2169 N N . LEU A 1 267 ? -13.709 -2.441 -7.408 1.00 83.94 267 LEU A N 1
ATOM 2170 C CA . LEU A 1 267 ? -12.835 -2.395 -6.239 1.00 83.94 267 LEU A CA 1
ATOM 2171 C C . LEU A 1 267 ? -13.352 -3.282 -5.099 1.00 83.94 267 LEU A C 1
ATOM 2173 O O . LEU A 1 267 ? -12.564 -4.030 -4.532 1.00 83.94 267 LEU A O 1
ATOM 2177 N N . ARG A 1 268 ? -14.665 -3.285 -4.817 1.00 88.75 268 ARG A N 1
ATOM 2178 C CA . ARG A 1 268 ? -15.261 -4.154 -3.782 1.00 88.75 268 ARG A CA 1
ATOM 2179 C C . ARG A 1 268 ? -14.900 -5.629 -3.978 1.00 88.75 268 ARG A C 1
ATOM 2181 O O . ARG A 1 268 ? -14.559 -6.296 -3.008 1.00 88.75 268 ARG A O 1
ATOM 2188 N N . ALA A 1 269 ? -14.951 -6.126 -5.213 1.00 88.88 269 ALA A N 1
ATOM 2189 C CA . ALA A 1 269 ? -14.668 -7.529 -5.515 1.00 88.88 269 ALA A CA 1
ATOM 2190 C C . ALA A 1 269 ? -13.204 -7.932 -5.243 1.00 88.88 269 ALA A C 1
ATOM 2192 O O . ALA A 1 269 ? -12.931 -9.107 -5.023 1.00 88.88 269 ALA A O 1
ATOM 2193 N N . ARG A 1 270 ? -12.268 -6.971 -5.220 1.00 91.44 270 ARG A N 1
ATOM 2194 C CA . ARG A 1 270 ? -10.825 -7.235 -5.057 1.00 91.44 270 ARG A CA 1
ATOM 2195 C C . ARG A 1 270 ? -10.363 -7.321 -3.606 1.00 91.44 270 ARG A C 1
ATOM 2197 O O . ARG A 1 270 ? -9.229 -7.730 -3.364 1.00 91.44 270 ARG A O 1
ATOM 2204 N N . TYR A 1 271 ? -11.193 -6.921 -2.642 1.00 93.94 271 TYR A N 1
ATOM 2205 C CA . TYR A 1 271 ? -10.870 -6.960 -1.210 1.00 93.94 271 TYR A CA 1
ATOM 2206 C C . TYR A 1 271 ? -11.708 -8.049 -0.525 1.00 93.94 271 TYR A C 1
ATOM 2208 O O . TYR A 1 271 ? -12.877 -7.813 -0.225 1.00 93.94 271 TYR A O 1
ATOM 2216 N N . PRO A 1 272 ? -11.136 -9.232 -0.234 1.00 94.06 272 PRO A N 1
ATOM 2217 C CA . PRO A 1 272 ? -11.898 -10.375 0.282 1.00 94.06 272 PRO A CA 1
ATOM 2218 C C . PRO A 1 272 ? -12.620 -10.092 1.605 1.00 94.06 272 PRO A C 1
ATOM 2220 O O . PRO A 1 272 ? -13.747 -10.528 1.814 1.00 94.06 272 PRO A O 1
ATOM 2223 N N . ALA A 1 273 ? -12.004 -9.298 2.483 1.00 96.00 273 ALA A N 1
ATOM 2224 C CA . ALA A 1 273 ? -12.555 -8.944 3.789 1.00 96.00 273 ALA A CA 1
ATOM 2225 C C . ALA A 1 273 ? -13.438 -7.678 3.769 1.00 96.00 273 ALA A C 1
ATOM 2227 O O . ALA A 1 273 ? -13.660 -7.062 4.814 1.00 96.00 273 ALA A O 1
ATOM 2228 N N . TRP A 1 274 ? -13.944 -7.272 2.597 1.00 95.56 274 TRP A N 1
ATOM 2229 C CA . TRP A 1 274 ? -14.764 -6.068 2.441 1.00 95.56 274 TRP A CA 1
ATOM 2230 C C . TRP A 1 274 ? -16.022 -6.086 3.309 1.00 95.56 274 TRP A C 1
ATOM 2232 O O . TRP A 1 274 ? -16.288 -5.135 4.045 1.00 95.56 274 TRP A O 1
ATOM 2242 N N . ASP A 1 275 ? -16.805 -7.163 3.237 1.00 95.06 275 ASP A N 1
ATOM 2243 C CA . ASP A 1 275 ? -18.069 -7.243 3.971 1.00 95.06 275 ASP A CA 1
ATOM 2244 C C . ASP A 1 275 ? -17.835 -7.415 5.480 1.00 95.06 275 ASP A C 1
ATOM 2246 O O . ASP A 1 275 ? -18.487 -6.731 6.266 1.00 95.06 275 ASP A O 1
ATOM 2250 N N . ALA A 1 276 ? -16.803 -8.165 5.887 1.00 96.25 276 ALA A N 1
ATOM 2251 C CA . ALA A 1 276 ? -16.375 -8.234 7.288 1.00 96.25 276 ALA A CA 1
ATOM 2252 C C . ALA A 1 276 ? -15.982 -6.850 7.844 1.00 96.25 276 ALA A C 1
ATOM 2254 O O . ALA A 1 276 ? -16.361 -6.488 8.958 1.00 96.25 276 ALA A O 1
ATOM 2255 N N . PHE A 1 277 ? -15.274 -6.032 7.054 1.00 97.56 277 PHE A N 1
ATOM 2256 C CA . PHE A 1 277 ? -14.978 -4.651 7.434 1.00 97.56 277 PHE A CA 1
ATOM 2257 C C . PHE A 1 277 ? -16.251 -3.808 7.571 1.00 97.56 277 PHE A C 1
ATOM 2259 O O . PHE A 1 277 ? -16.374 -3.035 8.519 1.00 97.56 277 PHE A O 1
ATOM 2266 N N . ARG A 1 278 ? -17.215 -3.945 6.652 1.00 95.69 278 ARG A N 1
ATOM 2267 C CA . ARG A 1 278 ? -18.485 -3.201 6.720 1.00 95.69 278 ARG A CA 1
ATOM 2268 C C . ARG A 1 278 ? -19.303 -3.561 7.954 1.00 95.69 278 ARG A C 1
ATOM 2270 O O . ARG A 1 278 ? -19.896 -2.669 8.557 1.00 95.69 278 ARG A O 1
ATOM 2277 N N . GLU A 1 279 ? -19.323 -4.833 8.331 1.00 95.69 279 GLU A N 1
ATOM 2278 C CA . GLU A 1 279 ? -19.974 -5.302 9.554 1.00 95.69 279 GLU A CA 1
ATOM 2279 C C . GLU A 1 279 ? -19.308 -4.721 10.802 1.00 95.69 279 GLU A C 1
ATOM 2281 O O . GLU A 1 279 ? -20.001 -4.189 11.669 1.00 95.69 279 GLU A O 1
ATOM 2286 N N . ALA A 1 280 ? -17.974 -4.746 10.873 1.00 96.81 280 ALA A N 1
ATOM 2287 C CA . ALA A 1 280 ? -17.234 -4.102 11.956 1.00 96.81 280 ALA A CA 1
ATOM 2288 C C . ALA A 1 280 ? -17.520 -2.601 12.013 1.00 96.81 280 ALA A C 1
ATOM 2290 O O . ALA A 1 280 ? -17.886 -2.065 13.056 1.00 96.81 280 ALA A O 1
ATOM 2291 N N . ARG A 1 281 ? -17.478 -1.924 10.867 1.00 96.81 281 ARG A N 1
ATOM 2292 C CA . ARG A 1 281 ? -17.810 -0.505 10.765 1.00 96.81 281 ARG A CA 1
ATOM 2293 C C . ARG A 1 281 ? -19.224 -0.197 11.254 1.00 96.81 281 ARG A C 1
ATOM 2295 O O . ARG A 1 281 ? -19.405 0.813 11.920 1.00 96.81 281 ARG A O 1
ATOM 2302 N N . ALA A 1 282 ? -20.212 -1.049 10.984 1.00 95.69 282 ALA A N 1
ATOM 2303 C CA . ALA A 1 282 ? -21.574 -0.860 11.487 1.00 95.69 282 ALA A CA 1
ATOM 2304 C C . ALA A 1 282 ? -21.681 -0.991 13.019 1.00 95.69 282 ALA A C 1
ATOM 2306 O O . ALA A 1 282 ? -22.555 -0.366 13.611 1.00 95.69 282 ALA A O 1
ATOM 2307 N N . ARG A 1 283 ? -20.793 -1.763 13.664 1.00 95.81 283 ARG A N 1
ATOM 2308 C CA . ARG A 1 283 ? -20.703 -1.837 15.134 1.00 95.81 283 ARG A CA 1
ATOM 2309 C C . ARG A 1 283 ? -20.047 -0.596 15.741 1.00 95.81 283 ARG A C 1
ATOM 2311 O O . ARG A 1 283 ? -20.493 -0.130 16.782 1.00 95.81 283 ARG A O 1
ATOM 2318 N N . PHE A 1 284 ? -18.996 -0.080 15.104 1.00 97.56 284 PHE A N 1
ATOM 2319 C CA . PHE A 1 284 ? -18.241 1.080 15.595 1.00 97.56 284 PHE A CA 1
ATOM 2320 C C . PHE A 1 284 ? -18.927 2.415 15.288 1.00 97.56 284 PHE A C 1
ATOM 2322 O O . PHE A 1 284 ? -18.818 3.355 16.065 1.00 97.56 284 PHE A O 1
ATOM 2329 N N . ASP A 1 285 ? -19.625 2.521 14.162 1.00 96.69 285 ASP A N 1
ATOM 2330 C CA . ASP A 1 285 ? -20.247 3.757 13.684 1.00 96.69 285 ASP A CA 1
ATOM 2331 C C . ASP A 1 285 ? -21.686 3.494 13.190 1.00 96.69 285 ASP A C 1
ATOM 2333 O O . ASP A 1 285 ? -21.956 3.573 11.983 1.00 96.69 285 ASP A O 1
ATOM 2337 N N . PRO A 1 286 ? -22.619 3.137 14.100 1.00 94.81 286 PRO A N 1
ATOM 2338 C CA . PRO A 1 286 ? -23.981 2.735 13.737 1.00 94.81 286 PRO A CA 1
ATOM 2339 C C . PRO A 1 286 ? -24.798 3.865 13.092 1.00 94.81 286 PRO A C 1
ATOM 2341 O O . PRO A 1 286 ? -25.609 3.604 12.203 1.00 94.81 286 PRO A O 1
ATOM 2344 N N . GLU A 1 287 ? -24.561 5.117 13.492 1.00 93.06 287 GLU A N 1
ATOM 2345 C CA . GLU A 1 287 ? -25.264 6.302 12.969 1.00 93.06 287 GLU A CA 1
ATOM 2346 C C . GLU A 1 287 ? -24.601 6.903 11.722 1.00 93.06 287 GLU A C 1
ATOM 2348 O O . GLU A 1 287 ? -25.163 7.758 11.039 1.00 93.06 287 GLU A O 1
ATOM 2353 N N . GLY A 1 288 ? -23.407 6.437 11.373 1.00 93.00 288 GLY A N 1
ATOM 2354 C CA . GLY A 1 288 ? -22.716 6.859 10.169 1.00 93.00 288 GLY A CA 1
ATOM 2355 C C . GLY A 1 288 ? -22.037 8.224 10.235 1.00 93.00 288 GLY A C 1
ATOM 2356 O O . GLY A 1 288 ? -21.952 8.933 9.221 1.00 93.00 288 GLY A O 1
ATOM 2357 N N . VAL A 1 289 ? -21.518 8.574 11.408 1.00 94.69 289 VAL A N 1
ATOM 2358 C CA . VAL A 1 289 ? -20.826 9.827 11.712 1.00 94.69 289 VAL A CA 1
ATOM 2359 C C . VAL A 1 289 ? -19.589 10.013 10.832 1.00 94.69 289 VAL A C 1
ATOM 2361 O O . VAL A 1 289 ? -19.377 11.110 10.311 1.00 94.69 289 VAL A O 1
ATOM 2364 N N . PHE A 1 290 ? -18.817 8.950 10.582 1.00 95.62 290 PHE A N 1
ATOM 2365 C CA . PHE A 1 290 ? -17.521 9.041 9.891 1.00 95.62 290 PHE A CA 1
ATOM 2366 C C . PHE A 1 290 ? -17.567 8.758 8.383 1.00 95.62 290 PHE A C 1
ATOM 2368 O O . PHE A 1 290 ? -16.528 8.734 7.723 1.00 95.62 290 PHE A O 1
ATOM 2375 N N . GLY A 1 291 ? -18.759 8.570 7.810 1.00 92.88 291 GLY A N 1
ATOM 2376 C CA . GLY A 1 291 ? -18.928 8.442 6.361 1.00 92.88 291 GLY A CA 1
ATOM 2377 C C . GLY A 1 291 ? -18.650 9.745 5.601 1.00 92.88 291 GLY A C 1
ATOM 2378 O O . GLY A 1 291 ? -18.841 10.847 6.116 1.00 92.88 291 GLY A O 1
ATOM 2379 N N . ASN A 1 292 ? -18.215 9.620 4.347 1.00 90.94 292 ASN A N 1
ATOM 2380 C CA . ASN A 1 292 ? -18.021 10.734 3.423 1.00 90.94 292 ASN A CA 1
ATOM 2381 C C . ASN A 1 292 ? -18.302 10.314 1.966 1.00 90.94 292 ASN A C 1
ATOM 2383 O O . ASN A 1 292 ? -18.505 9.139 1.665 1.00 90.94 292 ASN A O 1
ATOM 2387 N N . ALA A 1 293 ? -18.249 11.272 1.035 1.00 90.44 293 ALA A N 1
ATOM 2388 C CA . ALA A 1 293 ? -18.532 11.020 -0.380 1.00 90.44 293 ALA A CA 1
ATOM 2389 C C . ALA A 1 293 ? -17.638 9.934 -1.013 1.00 90.44 293 ALA A C 1
ATOM 2391 O O . ALA A 1 293 ? -18.079 9.236 -1.925 1.00 90.44 293 ALA A O 1
ATOM 2392 N N . LEU A 1 294 ? -16.391 9.772 -0.551 1.00 88.44 294 LEU A N 1
ATOM 2393 C CA . LEU A 1 294 ? -15.503 8.711 -1.026 1.00 88.44 294 LEU A CA 1
ATOM 2394 C C . LEU A 1 294 ? -15.987 7.347 -0.523 1.00 88.44 294 LEU A C 1
ATOM 2396 O O . LEU A 1 294 ? -16.162 6.432 -1.323 1.00 88.44 294 LEU A O 1
ATOM 2400 N N . SER A 1 295 ? -16.225 7.207 0.781 1.00 91.31 295 SER A N 1
ATOM 2401 C CA . SER A 1 295 ? -16.662 5.936 1.363 1.00 91.31 295 SER A CA 1
ATOM 2402 C C . SER A 1 295 ? -18.045 5.512 0.858 1.00 91.31 295 SER A C 1
ATOM 2404 O O . SER A 1 295 ? -18.256 4.324 0.609 1.00 91.31 295 SER A O 1
ATOM 2406 N N . ASP A 1 296 ? -18.944 6.472 0.619 1.00 90.75 296 ASP A N 1
ATOM 2407 C CA . ASP A 1 296 ? -20.259 6.235 0.015 1.00 90.75 296 ASP A CA 1
ATOM 2408 C C . ASP A 1 296 ? -20.115 5.771 -1.433 1.00 90.75 296 ASP A C 1
ATOM 2410 O O . ASP A 1 296 ? -20.693 4.757 -1.824 1.00 90.75 296 ASP A O 1
ATOM 2414 N N . ARG A 1 297 ? -19.282 6.466 -2.224 1.00 88.62 297 ARG A N 1
ATOM 2415 C CA . ARG A 1 297 ? -19.028 6.123 -3.629 1.00 88.62 297 ARG A CA 1
ATOM 2416 C C . ARG A 1 297 ? -18.556 4.684 -3.789 1.00 88.62 297 ARG A C 1
ATOM 2418 O O . ARG A 1 297 ? -18.973 4.031 -4.739 1.00 88.62 297 ARG A O 1
ATOM 2425 N N . TYR A 1 298 ? -17.684 4.215 -2.898 1.00 88.19 298 TYR A N 1
ATOM 2426 C CA . TYR A 1 298 ? -17.151 2.853 -2.942 1.00 88.19 298 TYR A CA 1
ATOM 2427 C C . TYR A 1 298 ? -18.022 1.823 -2.214 1.00 88.19 298 TYR A C 1
ATOM 2429 O O . TYR A 1 298 ? -17.757 0.634 -2.330 1.00 88.19 298 TYR A O 1
ATOM 2437 N N . GLY A 1 299 ? -19.089 2.236 -1.522 1.00 88.38 299 GLY A N 1
ATOM 2438 C CA . GLY A 1 299 ? -19.995 1.326 -0.815 1.00 88.38 299 GLY A CA 1
ATOM 2439 C C . GLY A 1 299 ? -19.441 0.792 0.510 1.00 88.38 299 GLY A C 1
ATOM 2440 O O . GLY A 1 299 ? -19.906 -0.238 1.003 1.00 88.38 299 GLY A O 1
ATOM 2441 N N . LEU A 1 300 ? -18.452 1.476 1.094 1.00 90.38 300 LEU A N 1
ATOM 2442 C CA . LEU A 1 300 ? -17.977 1.216 2.459 1.00 90.38 300 LEU A CA 1
ATOM 2443 C C . LEU A 1 300 ? -18.985 1.722 3.497 1.00 90.38 300 LEU A C 1
ATOM 2445 O O . LEU A 1 300 ? -19.133 1.140 4.572 1.00 90.38 300 LEU A O 1
ATOM 2449 N N . THR A 1 301 ? -19.715 2.779 3.152 1.00 87.75 301 THR A N 1
ATOM 2450 C CA . THR A 1 301 ? -20.787 3.359 3.961 1.00 87.75 301 THR A CA 1
ATOM 2451 C C . THR A 1 301 ? -22.122 3.294 3.218 1.00 87.75 301 THR A C 1
ATOM 2453 O O . THR A 1 301 ? -22.169 3.080 2.006 1.00 87.75 301 THR A O 1
ATOM 2456 N N . ARG A 1 302 ? -23.236 3.380 3.956 1.00 71.81 302 ARG A N 1
ATOM 2457 C CA . ARG A 1 302 ? -24.551 3.591 3.336 1.00 71.81 302 ARG A CA 1
ATOM 2458 C C . ARG A 1 302 ? -24.650 5.077 2.978 1.00 71.81 302 ARG A C 1
ATOM 2460 O O . ARG A 1 302 ? -24.287 5.874 3.844 1.00 71.81 302 ARG A O 1
ATOM 2467 N N . PRO A 1 303 ? -25.161 5.443 1.787 1.00 61.72 303 PRO A N 1
ATOM 2468 C CA . PRO A 1 303 ? -25.391 6.841 1.449 1.00 61.72 303 PRO A CA 1
ATOM 2469 C C . PRO A 1 303 ? -26.223 7.492 2.549 1.00 61.72 303 PRO A C 1
ATOM 2471 O O . PRO A 1 303 ? -27.246 6.930 2.955 1.00 61.72 303 PRO A O 1
ATOM 2474 N N . ARG A 1 304 ? -25.796 8.659 3.039 1.00 59.19 304 ARG A N 1
ATOM 2475 C CA . ARG A 1 304 ? -26.646 9.457 3.925 1.00 59.19 304 ARG A CA 1
ATOM 2476 C C . ARG A 1 304 ? -27.919 9.786 3.151 1.00 59.19 304 ARG A C 1
ATOM 2478 O O . ARG A 1 304 ? -27.854 10.449 2.117 1.00 59.19 304 ARG A O 1
ATOM 2485 N N . VAL A 1 305 ? -29.068 9.301 3.622 1.00 54.34 305 VAL A N 1
ATOM 2486 C CA . VAL A 1 305 ? -30.351 9.831 3.156 1.00 54.34 305 VAL A CA 1
ATOM 2487 C C . VAL A 1 305 ? -30.318 11.302 3.539 1.00 54.34 305 VAL A C 1
ATOM 2489 O O . VAL A 1 305 ? -30.144 11.612 4.716 1.00 54.34 305 VAL A O 1
ATOM 2492 N N . ALA A 1 306 ? -30.382 12.194 2.553 1.00 48.47 306 ALA A N 1
ATOM 2493 C CA . ALA A 1 306 ? -30.502 13.614 2.826 1.00 48.47 306 ALA A CA 1
ATOM 2494 C C . ALA A 1 306 ? -31.794 13.809 3.626 1.00 48.47 306 ALA A C 1
ATOM 2496 O O . ALA A 1 306 ? -32.892 13.718 3.082 1.00 48.47 306 ALA A O 1
ATOM 2497 N N . THR A 1 307 ? -31.669 13.990 4.937 1.00 43.91 307 THR A N 1
ATOM 2498 C CA . THR A 1 307 ? -32.712 14.643 5.718 1.00 43.91 307 THR A CA 1
ATOM 2499 C C . THR A 1 307 ? -32.792 16.062 5.168 1.00 43.91 307 THR A C 1
ATOM 2501 O O . THR A 1 307 ? -31.763 16.738 5.131 1.00 43.91 307 THR A O 1
ATOM 2504 N N . GLY A 1 308 ? -33.962 16.392 4.613 1.00 36.25 308 GLY A N 1
ATOM 2505 C CA . GLY A 1 308 ? -34.212 17.544 3.740 1.00 36.25 308 GLY A CA 1
ATOM 2506 C C . GLY A 1 308 ? -33.875 18.910 4.314 1.00 36.25 308 GLY A C 1
ATOM 2507 O O . GLY A 1 308 ? -33.725 19.031 5.549 1.00 36.25 308 GLY A O 1
#